Protein AF-A0A552EHX0-F1 (afdb_monomer)

Solvent-accessible surface area (backbone atoms only — not comparable to full-atom values): 11042 Å² total; per-residue (Å²): 135,64,78,52,51,47,91,63,66,65,42,55,52,53,52,54,53,51,46,47,53,50,16,45,53,51,30,52,54,52,43,52,54,41,60,76,66,62,76,58,59,72,71,56,49,55,48,44,57,72,48,35,29,58,54,43,27,53,50,54,50,52,44,38,33,71,49,56,42,71,55,79,42,74,90,38,76,65,40,49,65,54,41,64,63,79,86,74,55,45,42,28,42,42,35,36,31,46,82,94,48,74,39,72,34,39,39,39,35,48,63,42,71,66,44,48,39,40,40,35,29,44,89,82,72,43,76,39,30,46,28,60,42,43,37,51,46,59,94,41,94,54,41,35,40,37,42,32,52,29,40,49,52,81,79,88,67,85,91,72,99,72,76,100,63,85,48,52,27,49,33,47,33,35,36,35,65,83,79,40,29,43,37,31,47,36,34,47,79,82,79,52,60,32,40,38,48,24,38,55,60,82,132

Sequence (203 aa):
MIPYEARSSRPKLYVYFFIAAISIALSSVLANVFADYKVLPDYIEKWLSNSSPFLIYSLIFTLVDKFLWKIRLSNYPIGETLLGIPDISGEYRGYNEISALKKKARVKITQTWTHIGVIYYGKDDTPISKAKAVVLDSSNRDLIELDFLYQLFSERRDSEKKSQGMNHGVQLSRIDLRDKKLQGTWFNGKEEQGYLNLTKEGT

pLDDT: mean 73.24, std 15.61, range [29.42, 94.19]

Foldseek 3Di:
DDWADAVDPPLQVVVLVVLLVVLLVVLVVVLVVCVVVVVDDPVVSVVSSVCRSVVSSVVVVVCQFAPPLQPCPVVDPSNCRRSVDHDLFAKWWDWKFQPPDTATWIKGWDGTSIWIKIFIAHPVRHTFKIWTYWYWHPPDSQKIKIKTKMWGDDPPDDDDPDDPDRWIKIWIWMQGNVQQWIWTWIGGPVGGIIIDTIHGDDD

Radius of gyration: 22.51 Å; Cα contacts (8 Å, |Δi|>4): 360; chains: 1; bounding box: 52×37×67 Å

Structure (mmCIF, N/CA/C/O backbone):
data_AF-A0A552EHX0-F1
#
_entry.id   AF-A0A552EHX0-F1
#
loop_
_atom_site.group_PDB
_atom_site.id
_atom_site.type_symbol
_atom_site.label_atom_id
_atom_site.label_alt_id
_atom_site.label_comp_id
_atom_site.label_asym_id
_atom_site.label_entity_id
_atom_site.label_seq_id
_atom_site.pdbx_PDB_ins_code
_atom_site.Cartn_x
_atom_site.Cartn_y
_atom_site.Cartn_z
_atom_site.occupancy
_atom_site.B_iso_or_equiv
_atom_site.auth_seq_id
_atom_site.auth_comp_id
_atom_site.auth_asym_id
_atom_site.auth_atom_id
_atom_site.pdbx_PDB_model_num
ATOM 1 N N . MET A 1 1 ? 4.703 -15.309 1.124 1.00 30.45 1 MET A N 1
ATOM 2 C CA . MET A 1 1 ? 4.271 -13.917 0.871 1.00 30.45 1 MET A CA 1
ATOM 3 C C . MET A 1 1 ? 3.003 -14.034 0.049 1.00 30.45 1 MET A C 1
ATOM 5 O O . MET A 1 1 ? 3.098 -14.469 -1.085 1.00 30.45 1 MET A O 1
ATOM 9 N N . ILE A 1 2 ? 1.832 -13.856 0.666 1.00 29.42 2 ILE A N 1
ATOM 10 C CA . ILE A 1 2 ? 0.544 -14.049 -0.021 1.00 29.42 2 ILE A CA 1
ATOM 11 C C . ILE A 1 2 ? 0.202 -12.715 -0.700 1.00 29.42 2 ILE A C 1
ATOM 13 O O . ILE A 1 2 ? 0.202 -11.700 0.002 1.00 29.42 2 ILE A O 1
ATOM 17 N N . PRO A 1 3 ? 0.019 -12.681 -2.030 1.00 37.19 3 PRO A N 1
ATOM 18 C CA . PRO A 1 3 ? -0.188 -11.440 -2.760 1.00 37.19 3 PRO A CA 1
ATOM 19 C C . PRO A 1 3 ? -1.568 -10.832 -2.487 1.00 37.19 3 PRO A C 1
ATOM 21 O O . PRO A 1 3 ? -2.543 -11.519 -2.198 1.00 37.19 3 PRO A O 1
ATOM 24 N N . TYR A 1 4 ? -1.613 -9.510 -2.604 1.00 47.00 4 TYR A N 1
ATOM 25 C CA . TYR A 1 4 ? -2.809 -8.677 -2.601 1.00 47.00 4 TYR A CA 1
ATOM 26 C C . TYR A 1 4 ? -3.666 -8.953 -3.851 1.00 47.00 4 TYR A C 1
ATOM 28 O O . TYR A 1 4 ? -3.307 -8.558 -4.971 1.00 47.00 4 TYR A O 1
ATOM 36 N N . GLU A 1 5 ? -4.818 -9.597 -3.669 1.00 47.53 5 GLU A N 1
ATOM 37 C CA . GLU A 1 5 ? -5.819 -9.781 -4.720 1.00 47.53 5 GLU A CA 1
ATOM 38 C C . GLU A 1 5 ? -6.883 -8.684 -4.613 1.00 47.53 5 GLU A C 1
ATOM 40 O O . GLU A 1 5 ? -7.755 -8.703 -3.750 1.00 47.53 5 GLU A O 1
ATOM 45 N N . ALA A 1 6 ? -6.811 -7.703 -5.516 1.00 50.12 6 ALA A N 1
ATOM 46 C CA . ALA A 1 6 ? -8.011 -6.974 -5.903 1.00 50.12 6 ALA A CA 1
ATOM 47 C C . ALA A 1 6 ? -8.807 -7.929 -6.800 1.00 50.12 6 ALA A C 1
ATOM 49 O O . ALA A 1 6 ? -8.220 -8.553 -7.686 1.00 50.12 6 ALA A O 1
ATOM 50 N N . ARG A 1 7 ? -10.120 -8.049 -6.592 1.00 45.56 7 ARG A N 1
ATOM 51 C CA . ARG A 1 7 ? -10.996 -9.049 -7.238 1.00 45.56 7 ARG A CA 1
ATOM 52 C C . ARG A 1 7 ? -10.978 -9.044 -8.782 1.00 45.56 7 ARG A C 1
ATOM 54 O O . ARG A 1 7 ? -11.512 -9.956 -9.406 1.00 45.56 7 ARG 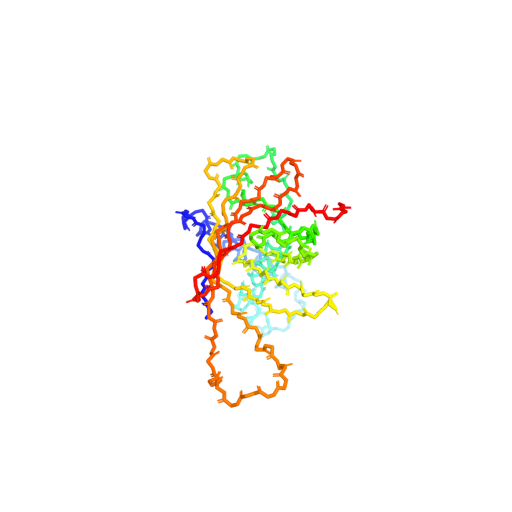A O 1
ATOM 61 N N . SER A 1 8 ? -10.323 -8.069 -9.419 1.00 51.12 8 SER A N 1
ATOM 62 C CA . SER A 1 8 ? -9.936 -8.131 -10.830 1.00 51.12 8 SER A CA 1
ATOM 63 C C . SER A 1 8 ? -8.406 -8.206 -10.985 1.00 51.12 8 SER A C 1
ATOM 65 O O . SER A 1 8 ? -7.675 -7.231 -10.835 1.00 51.12 8 SER A O 1
ATOM 67 N N . SER A 1 9 ? -7.892 -9.390 -11.318 1.00 57.50 9 SER A N 1
ATOM 68 C CA . SER A 1 9 ? -6.468 -9.620 -11.620 1.00 57.50 9 SER A CA 1
ATOM 69 C C . SER A 1 9 ? -6.049 -9.086 -13.000 1.00 57.50 9 SER A C 1
ATOM 71 O O . SER A 1 9 ? -4.873 -8.813 -13.243 1.00 57.50 9 SER A O 1
ATOM 73 N N . ARG A 1 10 ? -7.015 -8.897 -13.910 1.00 63.16 10 ARG A N 1
ATOM 74 C CA . ARG A 1 10 ? -6.786 -8.512 -15.314 1.00 63.16 10 ARG A CA 1
ATOM 75 C C . ARG A 1 10 ? -6.200 -7.098 -15.503 1.00 63.16 10 ARG A C 1
ATOM 77 O O . ARG A 1 10 ? -5.268 -6.979 -16.292 1.00 63.16 10 ARG A O 1
ATOM 84 N N . PRO A 1 11 ? -6.647 -6.041 -14.794 1.00 69.75 11 PRO A N 1
ATOM 85 C CA . PRO A 1 11 ? -6.089 -4.691 -14.947 1.00 69.75 11 PRO A CA 1
ATOM 86 C C . PRO A 1 11 ? -4.604 -4.600 -14.582 1.00 69.75 11 PRO A C 1
ATOM 88 O O . PRO A 1 11 ? -3.827 -3.979 -15.302 1.00 69.75 11 PRO A O 1
ATOM 91 N N . LYS A 1 12 ? -4.178 -5.288 -13.513 1.00 73.94 12 LYS A N 1
ATOM 92 C CA . LYS A 1 12 ? -2.767 -5.303 -13.091 1.00 73.94 12 LYS A CA 1
ATOM 93 C C . LYS A 1 12 ? -1.856 -5.930 -14.145 1.00 73.94 12 LYS A C 1
ATOM 95 O O . LYS A 1 12 ? -0.742 -5.458 -14.350 1.00 73.94 12 LYS A O 1
ATOM 100 N N . LEU A 1 13 ? -2.347 -6.954 -14.843 1.00 79.88 13 LEU A N 1
ATOM 101 C CA . LEU A 1 13 ? -1.605 -7.617 -15.911 1.00 79.88 13 LEU A CA 1
ATOM 102 C C . LEU A 1 13 ? -1.273 -6.653 -17.061 1.00 79.88 13 LEU A C 1
ATOM 104 O O . LEU A 1 13 ? -0.139 -6.636 -17.535 1.00 79.88 13 LEU A O 1
ATOM 108 N N . TYR A 1 14 ? -2.223 -5.804 -17.460 1.00 82.62 14 TYR A N 1
ATOM 109 C CA . TYR A 1 14 ? -1.984 -4.787 -18.486 1.00 82.62 14 TYR A CA 1
ATOM 110 C C . TYR A 1 14 ? -0.929 -3.765 -18.063 1.00 82.62 14 TYR A C 1
ATOM 112 O O . TYR A 1 14 ? -0.098 -3.389 -18.884 1.00 82.62 14 TYR A O 1
ATOM 120 N N . VAL A 1 15 ? -0.914 -3.352 -16.791 1.00 82.44 15 VAL A N 1
ATOM 121 C CA . VAL A 1 15 ? 0.123 -2.448 -16.269 1.00 82.44 15 VAL A CA 1
ATOM 122 C C . VAL A 1 15 ? 1.506 -3.097 -16.363 1.00 82.44 15 VAL A C 1
ATOM 124 O O . VAL A 1 15 ? 2.437 -2.454 -16.841 1.00 82.44 15 VAL A O 1
ATOM 127 N N . TYR A 1 16 ? 1.649 -4.374 -15.987 1.00 87.81 16 TYR A N 1
ATOM 128 C CA . TYR A 1 16 ? 2.928 -5.085 -16.121 1.00 87.81 16 TYR A CA 1
ATOM 129 C C . TYR A 1 16 ? 3.408 -5.137 -17.575 1.00 87.81 16 TYR A C 1
ATOM 131 O O . TYR A 1 16 ? 4.562 -4.807 -17.854 1.00 87.81 16 TYR A O 1
ATOM 139 N N . PHE A 1 17 ? 2.522 -5.486 -18.513 1.00 89.69 17 PHE A N 1
ATOM 140 C CA . PHE A 1 17 ? 2.863 -5.513 -19.937 1.00 89.69 17 PHE A CA 1
ATOM 141 C C . PHE A 1 17 ? 3.201 -4.128 -20.490 1.00 89.69 17 PHE A C 1
ATOM 143 O O . PHE A 1 17 ? 4.140 -3.992 -21.270 1.00 89.69 17 PHE A O 1
ATOM 150 N N . PHE A 1 18 ? 2.479 -3.095 -20.062 1.00 88.62 18 PHE A N 1
ATOM 151 C CA . PHE A 1 18 ? 2.742 -1.722 -20.473 1.00 88.62 18 PHE A CA 1
ATOM 152 C C . PHE A 1 18 ? 4.120 -1.241 -20.000 1.00 88.62 18 PHE A C 1
ATOM 154 O O . PHE A 1 18 ? 4.891 -0.704 -20.795 1.00 88.62 18 PHE A O 1
ATOM 161 N N . ILE A 1 19 ? 4.474 -1.501 -18.735 1.00 90.62 19 ILE A N 1
ATOM 162 C CA . ILE A 1 19 ? 5.806 -1.183 -18.202 1.00 90.62 19 ILE A CA 1
ATOM 163 C C . ILE A 1 19 ? 6.883 -1.956 -18.974 1.00 90.62 19 ILE A C 1
ATOM 165 O O . ILE A 1 19 ? 7.903 -1.372 -19.338 1.00 90.62 19 ILE A O 1
ATOM 169 N N . ALA A 1 20 ? 6.664 -3.241 -19.271 1.00 92.62 20 ALA A N 1
ATOM 170 C CA . ALA A 1 20 ? 7.599 -4.046 -20.058 1.00 92.62 20 ALA A CA 1
ATOM 171 C C . ALA A 1 20 ? 7.826 -3.467 -21.462 1.00 92.62 20 ALA A C 1
ATOM 173 O O . ALA A 1 20 ? 8.975 -3.285 -21.864 1.00 92.62 20 ALA A O 1
ATOM 174 N N . ALA A 1 21 ? 6.754 -3.102 -22.169 1.00 92.94 21 ALA A N 1
ATOM 175 C CA . ALA A 1 21 ? 6.844 -2.506 -23.499 1.00 92.94 21 ALA A CA 1
ATOM 176 C C . ALA A 1 21 ? 7.627 -1.182 -23.484 1.00 92.94 21 ALA A C 1
ATOM 178 O O . ALA A 1 21 ? 8.540 -1.000 -24.290 1.00 92.94 21 ALA A O 1
ATOM 179 N N . ILE A 1 22 ? 7.332 -0.290 -22.529 1.00 92.50 22 ILE A N 1
ATOM 180 C CA . ILE A 1 22 ? 8.070 0.974 -22.368 1.00 92.50 22 ILE A CA 1
ATOM 181 C C . ILE A 1 22 ? 9.543 0.716 -22.059 1.00 92.50 22 ILE A C 1
ATOM 183 O O . ILE A 1 22 ? 10.409 1.403 -22.591 1.00 92.50 22 ILE A O 1
ATOM 187 N N . SER A 1 23 ? 9.837 -0.271 -21.215 1.00 93.62 23 SER A N 1
ATOM 188 C CA . SER A 1 23 ? 11.209 -0.568 -20.796 1.00 93.62 23 SER A CA 1
ATOM 189 C C . SER A 1 23 ? 12.070 -1.050 -21.957 1.00 93.62 23 SER A C 1
ATOM 191 O O . SER A 1 23 ? 13.213 -0.620 -22.089 1.00 93.62 23 SER A O 1
ATOM 193 N N . ILE A 1 24 ? 11.506 -1.895 -22.824 1.00 91.75 24 ILE A N 1
ATOM 194 C CA . ILE A 1 24 ? 12.163 -2.352 -24.054 1.00 91.75 24 ILE A CA 1
ATOM 195 C C . ILE A 1 24 ? 12.380 -1.171 -25.004 1.00 91.75 24 ILE A C 1
ATOM 197 O O . ILE A 1 24 ? 13.500 -0.959 -25.459 1.00 91.75 24 ILE A O 1
ATOM 201 N N . ALA A 1 25 ? 11.346 -0.363 -25.256 1.00 91.94 25 ALA A N 1
ATOM 202 C CA . ALA A 1 25 ? 11.458 0.788 -26.150 1.00 91.94 25 ALA A CA 1
ATOM 203 C C . ALA A 1 25 ? 12.512 1.797 -25.662 1.00 91.94 25 ALA A C 1
ATOM 205 O O . ALA A 1 25 ? 13.364 2.232 -26.437 1.00 91.94 25 ALA A O 1
ATOM 206 N N . LEU A 1 26 ? 12.500 2.132 -24.369 1.00 91.38 26 LEU A N 1
ATOM 207 C CA . LEU A 1 26 ? 13.450 3.071 -23.778 1.00 91.38 26 LEU A CA 1
ATOM 208 C C . LEU A 1 26 ? 14.877 2.511 -23.787 1.00 91.38 26 LEU A C 1
ATOM 210 O O . LEU A 1 26 ? 15.815 3.247 -24.083 1.00 91.38 26 LEU A O 1
ATOM 214 N N . SER A 1 27 ? 15.035 1.210 -23.525 1.00 90.19 27 SER A N 1
ATOM 215 C CA . SER A 1 27 ? 16.315 0.510 -23.656 1.00 90.19 27 SER A CA 1
ATOM 216 C C . SER A 1 27 ? 16.873 0.615 -25.073 1.00 90.19 27 SER A C 1
ATOM 218 O O . SER A 1 27 ? 18.051 0.914 -25.239 1.00 90.19 27 SER A O 1
ATOM 220 N N . SER A 1 28 ? 16.047 0.380 -26.097 1.00 87.00 28 SER A N 1
ATOM 221 C CA . SER A 1 28 ? 16.480 0.477 -27.494 1.00 87.00 28 SER A CA 1
ATOM 222 C C . SER A 1 28 ? 16.905 1.898 -27.862 1.00 87.00 28 SER A C 1
ATOM 224 O O . SER A 1 28 ? 17.935 2.079 -28.503 1.00 87.00 28 SER A O 1
ATOM 226 N N . VAL A 1 29 ? 16.157 2.913 -27.416 1.00 89.00 29 VAL A N 1
ATOM 227 C CA . VAL A 1 29 ? 16.520 4.323 -27.636 1.00 89.00 29 VAL A CA 1
ATOM 228 C C . VAL A 1 29 ? 17.848 4.660 -26.957 1.00 89.00 29 VAL A C 1
ATOM 230 O O . VAL A 1 29 ? 18.722 5.240 -27.593 1.00 89.00 29 VAL A O 1
ATOM 233 N N . LEU A 1 30 ? 18.028 4.267 -25.693 1.00 86.50 30 LEU A N 1
ATOM 234 C CA . LEU A 1 30 ? 19.273 4.490 -24.954 1.00 86.50 30 LEU A CA 1
ATOM 235 C C . LEU A 1 30 ? 20.465 3.798 -25.622 1.00 86.50 30 LEU A C 1
ATOM 237 O O . LEU A 1 30 ? 21.515 4.416 -25.764 1.00 86.50 30 LEU A O 1
ATOM 241 N N . ALA A 1 31 ? 20.300 2.546 -26.059 1.00 84.38 31 ALA A N 1
ATOM 242 C CA . ALA A 1 31 ? 21.348 1.803 -26.752 1.00 84.38 31 ALA A CA 1
ATOM 243 C C . ALA A 1 31 ? 21.791 2.516 -28.038 1.00 84.38 31 ALA A C 1
ATOM 245 O O . ALA A 1 31 ? 22.987 2.718 -28.230 1.00 84.38 31 ALA A O 1
ATOM 246 N N . ASN A 1 32 ? 20.840 2.976 -28.858 1.00 84.12 32 ASN A N 1
ATOM 247 C CA . ASN A 1 32 ? 21.143 3.715 -30.087 1.00 84.12 32 ASN A CA 1
ATOM 248 C C . ASN A 1 32 ? 21.891 5.024 -29.799 1.00 84.12 32 ASN A C 1
ATOM 250 O O . ASN A 1 32 ? 22.899 5.309 -30.434 1.00 84.12 32 ASN A O 1
ATOM 254 N N . VAL A 1 33 ? 21.452 5.788 -28.792 1.00 85.31 33 VAL A N 1
ATOM 255 C CA . VAL A 1 33 ? 22.131 7.030 -28.393 1.00 85.31 33 VAL A CA 1
ATOM 256 C C . VAL A 1 33 ? 23.573 6.750 -27.955 1.00 85.31 33 VAL A C 1
ATOM 258 O O . VAL A 1 33 ? 24.492 7.444 -28.381 1.00 85.31 33 VAL A O 1
ATOM 261 N N . PHE A 1 34 ? 23.815 5.729 -27.131 1.00 84.19 34 PHE A N 1
ATOM 262 C CA . PHE A 1 34 ? 25.181 5.414 -26.697 1.00 84.19 34 PHE A CA 1
ATOM 263 C C . PHE A 1 34 ? 26.087 4.955 -27.846 1.00 84.19 34 PHE A C 1
ATOM 265 O O . PHE A 1 34 ? 27.264 5.335 -27.853 1.00 84.19 34 PHE A O 1
ATOM 272 N N . ALA A 1 35 ? 25.537 4.206 -28.806 1.00 80.69 35 ALA A N 1
ATOM 273 C CA . ALA A 1 35 ? 26.238 3.769 -30.010 1.00 80.69 35 ALA A CA 1
ATOM 274 C C . ALA A 1 35 ? 26.641 4.961 -30.897 1.00 80.69 35 ALA A C 1
ATOM 276 O O . ALA A 1 35 ? 27.804 5.086 -31.287 1.00 80.69 35 ALA A O 1
ATOM 277 N N . ASP A 1 36 ? 25.706 5.884 -31.152 1.00 83.25 36 ASP A N 1
ATOM 278 C CA . ASP A 1 36 ? 25.917 7.049 -32.021 1.00 83.25 36 ASP A CA 1
ATOM 279 C C . ASP A 1 36 ? 27.017 7.981 -31.490 1.00 83.25 36 ASP A C 1
ATOM 281 O O . ASP A 1 36 ? 27.834 8.505 -32.251 1.00 83.25 36 ASP A O 1
ATOM 285 N N . TYR A 1 37 ? 27.080 8.160 -30.169 1.00 83.12 37 TYR A N 1
ATOM 286 C CA . TYR A 1 37 ? 28.053 9.044 -29.525 1.00 83.12 37 TYR A CA 1
ATOM 287 C C . TYR A 1 37 ? 29.355 8.338 -29.099 1.00 83.12 37 TYR A C 1
ATOM 289 O O . TYR A 1 37 ? 30.218 8.991 -28.509 1.00 83.12 37 TYR A O 1
ATOM 297 N N . LYS A 1 38 ? 29.521 7.032 -29.382 1.00 78.75 38 LYS A N 1
ATOM 298 C CA . LYS A 1 38 ? 30.684 6.205 -28.979 1.00 78.75 38 LYS A CA 1
ATOM 299 C C . LYS A 1 38 ? 31.108 6.429 -27.522 1.00 78.75 38 LYS A C 1
ATOM 301 O O . LYS A 1 38 ? 32.293 6.516 -27.198 1.00 78.75 38 LYS A O 1
ATOM 306 N N . VAL A 1 39 ? 30.123 6.577 -26.640 1.00 76.56 39 VAL A N 1
ATOM 307 C CA . VAL A 1 39 ? 30.351 6.984 -25.242 1.00 76.56 39 VAL A CA 1
ATOM 308 C C . VAL A 1 39 ? 30.957 5.843 -24.429 1.00 76.56 39 VAL A C 1
ATOM 310 O O . VAL A 1 39 ? 31.620 6.076 -23.419 1.00 76.56 39 VAL A O 1
ATOM 313 N N . LEU A 1 40 ? 30.715 4.602 -24.854 1.00 80.69 40 LEU A N 1
ATOM 314 C CA . LEU A 1 40 ? 31.053 3.400 -24.110 1.00 80.69 40 LEU A CA 1
ATOM 315 C C . LEU A 1 40 ? 31.835 2.409 -24.984 1.00 80.69 40 LEU A C 1
ATOM 317 O O . LEU A 1 40 ? 31.638 2.370 -26.194 1.00 80.69 40 LEU A O 1
ATOM 321 N N . PRO A 1 41 ? 32.697 1.575 -24.380 1.00 82.00 41 PRO A N 1
ATOM 322 C CA . PRO A 1 41 ? 33.289 0.426 -25.057 1.00 82.00 41 PRO A CA 1
ATOM 323 C C . PRO A 1 41 ? 32.230 -0.598 -25.506 1.00 82.00 41 PRO A C 1
ATOM 325 O O . PRO A 1 41 ? 31.293 -0.884 -24.755 1.00 82.00 41 PRO A O 1
ATOM 328 N N . ASP A 1 42 ? 32.451 -1.251 -26.650 1.00 80.69 42 ASP A N 1
ATOM 329 C CA . ASP A 1 42 ? 31.525 -2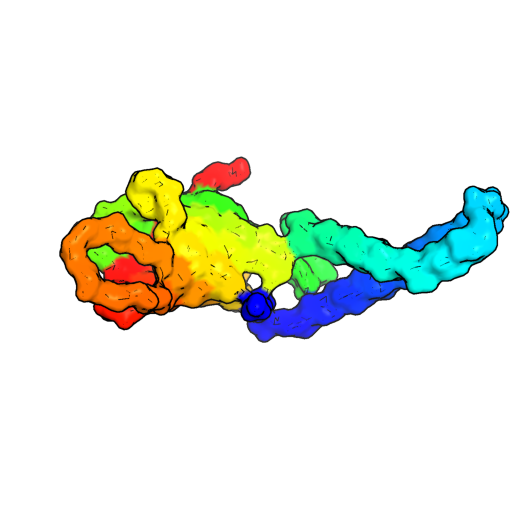.208 -27.289 1.00 80.69 42 ASP A CA 1
ATOM 330 C C . ASP A 1 42 ? 30.998 -3.319 -26.360 1.00 80.69 42 ASP A C 1
ATOM 332 O O . ASP A 1 42 ? 29.872 -3.802 -26.505 1.00 80.69 42 ASP A O 1
ATOM 336 N N . TYR A 1 43 ? 31.811 -3.766 -25.396 1.00 80.56 43 TYR A N 1
ATOM 337 C CA . TYR A 1 43 ? 31.403 -4.806 -24.447 1.00 80.56 43 TYR A CA 1
ATOM 338 C C . TYR A 1 43 ? 30.374 -4.292 -23.430 1.00 80.56 43 TYR A C 1
ATOM 340 O O . TYR A 1 43 ? 29.459 -5.032 -23.062 1.00 80.56 43 TYR A O 1
ATOM 348 N N . ILE A 1 44 ? 30.492 -3.029 -23.003 1.00 80.12 44 ILE A N 1
ATOM 349 C CA . ILE A 1 44 ? 29.519 -2.382 -22.116 1.00 80.12 44 ILE A CA 1
ATOM 350 C C . ILE A 1 44 ? 28.243 -2.099 -22.899 1.00 80.12 44 ILE A C 1
ATOM 352 O O . ILE A 1 44 ? 27.162 -2.351 -22.381 1.00 80.12 44 ILE A O 1
ATOM 356 N N . GLU A 1 45 ? 28.354 -1.653 -24.149 1.00 77.69 45 GLU A N 1
ATOM 357 C CA . GLU A 1 45 ? 27.205 -1.376 -25.015 1.00 77.69 45 GLU A CA 1
ATOM 358 C C . GLU A 1 45 ? 26.342 -2.628 -25.244 1.00 77.69 45 GLU A C 1
ATOM 360 O O . GLU A 1 45 ? 25.127 -2.605 -25.031 1.00 77.69 45 GLU A O 1
ATOM 365 N N . LYS A 1 46 ? 26.971 -3.770 -25.560 1.00 78.62 46 LYS A N 1
ATOM 366 C CA . LYS A 1 46 ? 26.271 -5.061 -25.684 1.00 78.62 46 LYS A CA 1
ATOM 367 C C . LYS A 1 46 ? 25.643 -5.518 -24.369 1.00 78.62 46 LYS A C 1
ATOM 369 O O . LYS A 1 46 ? 24.546 -6.077 -24.375 1.00 78.62 46 LYS A O 1
ATOM 374 N N . TRP A 1 47 ? 26.317 -5.302 -23.240 1.00 81.69 47 TRP A N 1
ATOM 375 C CA . TRP A 1 47 ? 25.755 -5.636 -21.931 1.00 81.69 47 TRP A CA 1
ATOM 376 C C . TRP A 1 47 ? 24.547 -4.754 -21.589 1.00 81.69 47 TRP A C 1
ATOM 378 O O . TRP A 1 47 ? 23.524 -5.273 -21.132 1.00 81.69 47 TRP A O 1
ATOM 388 N N . LEU A 1 48 ? 24.636 -3.449 -21.873 1.00 78.06 48 LEU A N 1
ATOM 389 C CA . LEU A 1 48 ? 23.554 -2.487 -21.684 1.00 78.06 48 LEU A 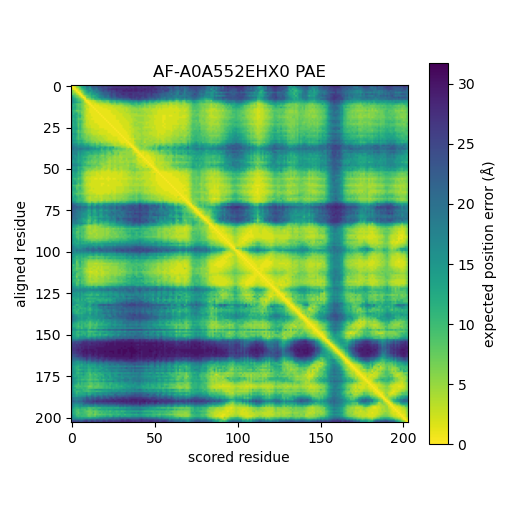CA 1
ATOM 390 C C . LEU A 1 48 ? 22.347 -2.866 -22.544 1.00 78.06 48 LEU A C 1
ATOM 392 O O . LEU A 1 48 ? 21.244 -2.953 -22.022 1.00 78.06 48 LEU A O 1
ATOM 396 N N . SER A 1 49 ? 22.546 -3.162 -23.828 1.00 77.12 49 SER A N 1
ATOM 397 C CA . SER A 1 49 ? 21.460 -3.528 -24.747 1.00 77.12 49 SER A CA 1
ATOM 398 C C . SER A 1 49 ? 20.665 -4.752 -24.262 1.00 77.12 49 SER A C 1
ATOM 400 O O . SER A 1 49 ? 19.436 -4.755 -24.292 1.00 77.12 49 SER A O 1
ATOM 402 N N . ASN A 1 50 ? 21.352 -5.756 -23.709 1.00 82.69 50 ASN A N 1
ATOM 403 C CA . ASN A 1 50 ? 20.709 -6.985 -23.239 1.00 82.69 50 ASN A CA 1
ATOM 404 C C . ASN A 1 50 ? 20.098 -6.869 -21.829 1.00 82.69 50 ASN A C 1
ATOM 406 O O . ASN A 1 50 ? 19.065 -7.477 -21.552 1.00 82.69 50 ASN A O 1
ATOM 410 N N . SER A 1 51 ? 20.733 -6.119 -20.922 1.00 86.62 51 SER A N 1
ATOM 411 C CA . SER A 1 51 ? 20.370 -6.111 -19.492 1.00 86.62 51 SER A CA 1
ATOM 412 C C . SER A 1 51 ? 19.590 -4.868 -19.060 1.00 86.62 51 SER A C 1
ATOM 414 O O . SER A 1 51 ? 18.845 -4.913 -18.077 1.00 86.62 51 SER A O 1
ATOM 416 N N . SER A 1 52 ? 19.726 -3.751 -19.779 1.00 86.38 52 SER A N 1
ATOM 417 C CA . SER A 1 52 ? 19.059 -2.498 -19.419 1.00 86.38 52 SER A CA 1
ATOM 418 C C . SER A 1 52 ? 17.529 -2.537 -19.481 1.00 86.38 52 SER A C 1
ATOM 420 O O . SER A 1 52 ? 16.944 -1.874 -18.621 1.00 86.38 52 SER A O 1
ATOM 422 N N . PRO A 1 53 ? 16.841 -3.348 -20.322 1.00 91.25 53 PRO A N 1
ATOM 423 C CA . PRO A 1 53 ? 15.386 -3.463 -20.233 1.00 91.25 53 PRO A CA 1
ATOM 424 C C . PRO A 1 53 ? 14.921 -3.904 -18.841 1.00 91.25 53 PRO A C 1
ATOM 426 O O . PRO A 1 53 ? 13.936 -3.376 -18.333 1.00 91.25 53 PRO A O 1
ATOM 429 N N . PHE A 1 54 ? 15.645 -4.818 -18.182 1.00 92.00 54 PHE A N 1
ATOM 430 C CA . PHE A 1 54 ? 15.301 -5.291 -16.836 1.00 92.00 54 PHE A CA 1
ATOM 431 C C . PHE A 1 54 ? 15.524 -4.219 -15.768 1.00 92.00 54 PHE A C 1
ATOM 433 O O . PHE A 1 54 ? 14.707 -4.071 -14.858 1.00 92.00 54 PHE A O 1
ATOM 440 N N . LEU A 1 55 ? 16.611 -3.452 -15.883 1.00 91.44 55 LEU A N 1
ATOM 441 C CA . LEU A 1 55 ? 16.900 -2.349 -14.964 1.00 91.44 55 LEU A CA 1
ATOM 442 C C . LEU A 1 55 ? 15.868 -1.229 -15.103 1.00 91.44 55 LEU A C 1
ATOM 444 O O . LEU A 1 55 ? 15.321 -0.766 -14.102 1.00 91.44 55 LEU A O 1
ATOM 448 N N . ILE A 1 56 ? 15.561 -0.838 -16.341 1.00 92.94 56 ILE A N 1
ATOM 449 C CA . ILE A 1 56 ? 14.542 0.166 -16.650 1.00 92.94 56 ILE A CA 1
ATOM 450 C C . ILE A 1 56 ? 13.175 -0.317 -16.165 1.00 92.94 56 ILE A C 1
ATOM 452 O O . ILE A 1 56 ? 12.475 0.433 -15.485 1.00 92.94 56 ILE A O 1
ATOM 456 N N . TYR A 1 57 ? 12.832 -1.583 -16.414 1.00 94.19 57 TYR A N 1
ATOM 457 C CA . TYR A 1 57 ? 11.602 -2.189 -15.910 1.00 94.19 57 TYR A CA 1
ATOM 458 C C . TYR A 1 57 ? 11.518 -2.100 -14.395 1.00 94.19 57 TYR A C 1
ATOM 460 O O . TYR A 1 57 ? 10.526 -1.607 -13.868 1.00 94.19 57 TYR A O 1
ATOM 468 N N . SER A 1 58 ? 12.565 -2.520 -13.683 1.00 92.88 58 SER A N 1
ATOM 469 C CA . SER A 1 58 ? 12.589 -2.474 -12.222 1.00 92.88 58 SER A CA 1
ATOM 470 C C . SER A 1 58 ? 12.439 -1.046 -11.695 1.00 92.88 58 SER A C 1
ATOM 472 O O . SER A 1 58 ? 11.749 -0.827 -10.696 1.00 92.88 58 SER A O 1
ATOM 474 N N . LEU A 1 59 ? 13.057 -0.066 -12.359 1.00 93.69 59 LEU A N 1
ATOM 475 C CA . LEU A 1 59 ? 12.966 1.342 -11.983 1.00 93.69 59 LEU A CA 1
ATOM 476 C C . LEU A 1 59 ? 11.546 1.881 -12.184 1.00 93.69 59 LEU A C 1
ATOM 478 O O . LEU A 1 59 ? 10.953 2.402 -11.239 1.00 93.69 59 LEU A O 1
ATOM 482 N N . ILE A 1 60 ? 10.979 1.713 -13.383 1.00 91.31 60 ILE A N 1
ATOM 483 C CA . ILE A 1 60 ? 9.621 2.172 -13.703 1.00 91.31 60 ILE A CA 1
ATOM 484 C C . ILE A 1 60 ? 8.609 1.462 -12.808 1.00 91.31 60 ILE A C 1
ATOM 486 O O . ILE A 1 60 ? 7.745 2.111 -12.225 1.00 91.31 60 ILE A O 1
ATOM 490 N N . PHE A 1 61 ? 8.742 0.148 -12.633 1.00 90.75 61 PHE A N 1
ATOM 491 C CA . PHE A 1 61 ? 7.883 -0.626 -11.748 1.00 90.75 61 PHE A CA 1
ATOM 492 C C . PHE A 1 61 ? 7.943 -0.115 -10.305 1.00 90.75 61 PHE A C 1
ATOM 494 O O . PHE A 1 61 ? 6.901 0.072 -9.686 1.00 90.75 61 PHE A O 1
ATOM 501 N N . THR A 1 62 ? 9.132 0.195 -9.781 1.00 90.19 62 THR A N 1
ATOM 502 C CA . THR A 1 62 ? 9.280 0.764 -8.431 1.00 90.19 62 THR A CA 1
ATOM 503 C C . THR A 1 62 ? 8.613 2.136 -8.315 1.00 90.19 62 THR A C 1
ATOM 505 O O . THR A 1 62 ? 7.989 2.436 -7.294 1.00 90.19 62 THR A O 1
ATOM 508 N N . LEU A 1 63 ? 8.721 2.975 -9.350 1.00 89.00 63 LEU A N 1
ATOM 509 C CA . LEU A 1 63 ? 8.048 4.274 -9.394 1.00 89.00 63 LEU A CA 1
ATOM 510 C C . LEU A 1 63 ? 6.528 4.115 -9.428 1.00 89.00 63 LEU A C 1
ATOM 512 O O . LEU A 1 63 ? 5.823 4.811 -8.693 1.00 89.00 63 LEU A O 1
ATOM 516 N N . VAL A 1 64 ? 6.027 3.176 -10.234 1.00 86.31 64 VAL A N 1
ATOM 517 C CA . VAL A 1 64 ? 4.603 2.841 -10.289 1.00 86.31 64 VAL A CA 1
ATOM 518 C C . VAL A 1 64 ? 4.118 2.316 -8.952 1.00 86.31 64 VAL A C 1
ATOM 520 O O . VAL A 1 64 ? 3.102 2.804 -8.480 1.00 86.31 64 VAL A O 1
ATOM 523 N N . ASP A 1 65 ? 4.847 1.396 -8.320 1.00 86.31 65 ASP A N 1
ATOM 524 C CA . ASP A 1 65 ? 4.440 0.759 -7.069 1.00 86.31 65 ASP A CA 1
ATOM 525 C C . ASP A 1 65 ? 4.420 1.728 -5.883 1.00 86.31 65 ASP A C 1
ATOM 527 O O . ASP A 1 65 ? 3.528 1.654 -5.038 1.00 86.31 65 ASP A O 1
ATOM 531 N N . LYS A 1 66 ? 5.365 2.670 -5.815 1.00 86.06 66 LYS A N 1
ATOM 532 C CA . LYS A 1 66 ? 5.475 3.595 -4.677 1.00 86.06 66 LYS A CA 1
ATOM 533 C C . LYS A 1 66 ? 4.719 4.906 -4.866 1.00 86.06 66 LYS A C 1
ATOM 535 O O . LYS A 1 66 ? 4.178 5.421 -3.887 1.00 86.06 66 LYS A O 1
ATOM 540 N N . PHE A 1 67 ? 4.694 5.447 -6.085 1.00 83.25 67 PHE A N 1
ATOM 541 C CA . PHE A 1 67 ? 4.313 6.844 -6.314 1.00 83.25 67 PHE A CA 1
ATOM 542 C C . PHE A 1 67 ? 3.213 7.017 -7.360 1.00 83.25 67 PHE A C 1
ATOM 544 O O . PHE A 1 67 ? 2.197 7.637 -7.055 1.00 83.25 67 PHE A O 1
ATOM 551 N N . LEU A 1 68 ? 3.387 6.492 -8.579 1.00 81.81 68 LEU A N 1
ATOM 552 C CA . LEU A 1 68 ? 2.521 6.881 -9.705 1.00 81.81 68 LEU A CA 1
ATOM 553 C C . LEU A 1 68 ? 1.075 6.404 -9.541 1.00 81.81 68 LEU A C 1
ATOM 555 O O . LEU A 1 68 ? 0.168 7.083 -10.005 1.00 81.81 68 LEU A O 1
ATOM 559 N N . TRP A 1 69 ? 0.843 5.300 -8.825 1.00 79.06 69 TRP A N 1
ATOM 560 C CA . TRP A 1 69 ? -0.511 4.826 -8.521 1.00 79.06 69 TRP A CA 1
ATOM 561 C C . TRP A 1 69 ? -1.322 5.792 -7.642 1.00 79.06 69 TRP A C 1
ATOM 563 O O . TRP A 1 69 ? -2.547 5.790 -7.703 1.00 79.06 69 TRP A O 1
ATOM 573 N N . LYS A 1 70 ? -0.654 6.633 -6.837 1.00 76.69 70 LYS A N 1
ATOM 574 C CA . LYS A 1 70 ? -1.312 7.626 -5.970 1.00 76.69 70 LYS A CA 1
ATOM 575 C C . LYS A 1 70 ? -1.758 8.862 -6.732 1.00 76.69 70 LYS A C 1
ATOM 577 O O . LYS A 1 70 ? -2.624 9.603 -6.263 1.00 76.69 70 LYS A O 1
ATOM 582 N N . ILE A 1 71 ? -1.138 9.120 -7.882 1.00 75.06 71 ILE A N 1
ATOM 583 C CA . ILE A 1 71 ? -1.494 10.252 -8.722 1.00 75.06 71 ILE A CA 1
ATOM 584 C C . ILE A 1 71 ? -2.867 9.934 -9.293 1.00 75.06 71 ILE A C 1
ATOM 586 O O . ILE A 1 71 ? -3.017 9.047 -10.132 1.00 75.06 71 ILE A O 1
ATOM 590 N N . ARG A 1 72 ? -3.882 10.668 -8.827 1.00 61.25 72 ARG A N 1
ATOM 591 C CA . ARG A 1 72 ? -5.218 10.627 -9.415 1.00 61.25 72 ARG A CA 1
ATOM 592 C C . ARG A 1 72 ? -5.123 11.185 -10.830 1.00 61.25 72 ARG A C 1
ATOM 594 O O . ARG A 1 72 ? -5.381 12.357 -11.072 1.00 61.25 72 ARG A O 1
ATOM 601 N N . LEU A 1 73 ? -4.795 10.320 -11.784 1.00 55.31 73 LEU A N 1
ATOM 602 C CA . LEU A 1 73 ? -4.991 10.540 -13.215 1.00 55.31 73 LEU A CA 1
ATOM 603 C C . LEU A 1 73 ? -6.496 10.470 -13.542 1.00 55.31 73 LEU A C 1
ATOM 605 O O . LEU A 1 73 ? -6.887 9.909 -14.560 1.00 55.31 73 LEU A O 1
ATOM 609 N N . SER A 1 74 ? -7.344 11.027 -12.666 1.00 45.28 74 SER A N 1
ATOM 610 C CA . SER A 1 74 ? -8.811 10.970 -12.702 1.00 45.28 74 SER A CA 1
ATOM 611 C C . SER A 1 74 ? -9.400 11.577 -13.970 1.00 45.28 74 SER A C 1
ATOM 613 O O . SER A 1 74 ? -10.558 11.338 -14.280 1.00 45.28 74 SER A O 1
ATOM 615 N N . ASN A 1 75 ? -8.602 12.348 -14.710 1.00 44.72 75 ASN A N 1
ATOM 616 C CA . ASN A 1 75 ? -9.013 12.973 -15.960 1.00 44.72 75 ASN A CA 1
ATOM 617 C C . ASN A 1 75 ? -8.738 12.092 -17.191 1.00 44.72 75 ASN A C 1
ATOM 619 O O . ASN A 1 75 ? -9.131 12.468 -18.291 1.00 44.72 75 ASN A O 1
ATOM 623 N N . TYR A 1 76 ? -8.080 10.936 -17.032 1.00 53.69 76 TYR A N 1
ATOM 624 C CA . TYR A 1 76 ? -7.812 10.008 -18.128 1.00 53.69 76 TYR A CA 1
ATOM 625 C C . TYR A 1 76 ? -8.509 8.660 -17.887 1.00 53.69 76 TYR A C 1
ATOM 627 O O . TYR A 1 76 ? -8.256 8.019 -16.863 1.00 53.69 76 TYR A O 1
ATOM 635 N N . PRO A 1 77 ? -9.305 8.153 -18.848 1.00 49.88 77 PRO A N 1
ATOM 636 C CA . PRO A 1 77 ? -10.017 6.875 -18.713 1.00 49.88 77 PRO A CA 1
ATOM 637 C C . PRO A 1 77 ? -9.070 5.679 -18.502 1.00 49.88 77 PRO A C 1
ATOM 639 O O . PRO A 1 77 ? -9.433 4.676 -17.888 1.00 49.88 77 PRO A O 1
ATOM 642 N N . ILE A 1 78 ? -7.819 5.809 -18.951 1.00 49.53 78 ILE A N 1
ATOM 643 C CA . ILE A 1 78 ? -6.740 4.833 -18.750 1.00 49.53 78 ILE A CA 1
ATOM 644 C C . ILE A 1 78 ? -6.280 4.828 -17.279 1.00 49.53 78 ILE A C 1
ATOM 646 O O . ILE A 1 78 ? -6.075 3.763 -16.705 1.00 49.53 78 ILE A O 1
ATOM 650 N N . GLY A 1 79 ? -6.173 5.996 -16.636 1.00 50.38 79 GLY A N 1
ATOM 651 C CA . GLY A 1 79 ? -5.745 6.115 -15.238 1.00 50.38 79 GLY A CA 1
ATOM 652 C C . GLY A 1 79 ? -6.764 5.545 -14.251 1.00 50.38 79 GLY A C 1
ATOM 653 O O .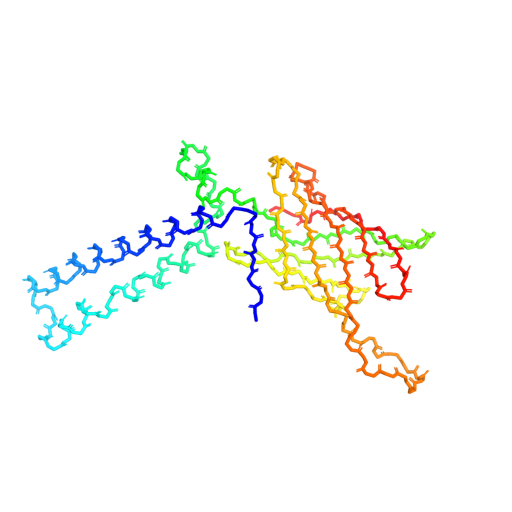 GLY A 1 79 ? -6.391 4.841 -13.314 1.00 50.38 79 GLY A O 1
ATOM 654 N N . GLU A 1 80 ? -8.053 5.784 -14.503 1.00 50.78 80 GLU A N 1
ATOM 655 C CA . GLU A 1 80 ? -9.141 5.302 -13.644 1.00 50.78 80 GLU A CA 1
ATOM 656 C C . GLU A 1 80 ? -9.339 3.776 -13.743 1.00 50.78 80 GLU A C 1
ATOM 658 O O . GLU A 1 80 ? -9.626 3.120 -12.743 1.00 50.78 80 GLU A O 1
ATOM 663 N N . THR A 1 81 ? -9.106 3.191 -14.925 1.00 49.75 81 THR A N 1
ATOM 664 C CA . THR A 1 81 ? -9.332 1.756 -15.183 1.00 49.75 81 THR A CA 1
ATOM 665 C C . THR A 1 81 ? -8.135 0.869 -14.802 1.00 49.75 81 THR A C 1
ATOM 667 O O . THR A 1 81 ? -8.325 -0.286 -14.425 1.00 49.75 81 THR A O 1
ATOM 670 N N . LEU A 1 82 ? -6.895 1.375 -14.885 1.00 53.38 82 LEU A N 1
ATOM 671 C CA . LEU A 1 82 ? -5.678 0.574 -14.648 1.00 53.38 82 LEU A CA 1
ATOM 672 C C . LEU A 1 82 ? -5.093 0.715 -13.234 1.00 53.38 82 LEU A C 1
ATOM 674 O O . LEU A 1 82 ? -4.466 -0.225 -12.744 1.00 53.38 82 LEU A O 1
ATOM 678 N N . LEU A 1 83 ? -5.288 1.863 -12.575 1.00 60.81 83 LEU A N 1
ATOM 679 C CA . LEU A 1 83 ? -4.644 2.188 -11.293 1.00 60.81 83 LEU A CA 1
ATOM 680 C C . LEU A 1 83 ? -5.625 2.568 -10.178 1.00 60.81 83 LEU A C 1
ATOM 682 O O . LEU A 1 83 ? -5.149 2.895 -9.098 1.00 60.81 83 LEU A O 1
ATOM 686 N N . GLY A 1 84 ? -6.945 2.507 -10.417 1.00 58.94 84 GLY A N 1
ATOM 687 C CA . GLY A 1 84 ? -8.052 3.026 -9.587 1.00 58.94 84 GLY A CA 1
ATOM 688 C C . GLY A 1 84 ? -8.218 2.471 -8.164 1.00 58.94 84 GLY A C 1
ATOM 689 O O . GLY A 1 84 ? -9.327 2.431 -7.640 1.00 58.94 84 GLY A O 1
ATOM 690 N N . ILE A 1 85 ? -7.132 2.040 -7.530 1.00 71.25 85 ILE A N 1
ATOM 691 C CA . ILE A 1 85 ? -7.060 1.692 -6.123 1.00 71.25 85 ILE A CA 1
ATOM 692 C C . ILE A 1 85 ? -6.946 3.000 -5.321 1.00 71.25 85 ILE A C 1
ATOM 694 O O . ILE A 1 85 ? -5.979 3.747 -5.488 1.00 71.25 85 ILE A O 1
ATOM 698 N N . PRO A 1 86 ? -7.902 3.294 -4.431 1.00 75.62 86 PRO A N 1
ATOM 699 C CA . PRO A 1 86 ? -7.828 4.463 -3.561 1.00 75.62 86 PRO A CA 1
ATOM 700 C C . PRO A 1 86 ? -6.661 4.362 -2.564 1.00 75.62 86 PRO A C 1
ATOM 702 O O . PRO A 1 86 ? -6.395 3.293 -2.008 1.00 75.62 86 PRO A O 1
ATOM 705 N N . ASP A 1 87 ? -5.986 5.492 -2.309 1.00 80.69 87 ASP A N 1
ATOM 706 C CA . ASP A 1 87 ? -4.946 5.580 -1.275 1.00 80.69 87 ASP A CA 1
ATOM 707 C C . ASP A 1 87 ? -5.580 5.679 0.120 1.00 80.69 87 ASP A C 1
ATOM 709 O O . ASP A 1 87 ? -6.081 6.728 0.540 1.00 80.69 87 ASP A O 1
ATOM 713 N N . ILE A 1 88 ? -5.532 4.567 0.850 1.00 83.00 88 ILE A N 1
ATOM 714 C CA . ILE A 1 88 ? -5.988 4.444 2.238 1.00 83.00 88 ILE A CA 1
ATOM 715 C C . ILE A 1 88 ? -4.840 4.553 3.246 1.00 83.00 88 ILE A C 1
ATOM 717 O O . ILE A 1 88 ? -5.074 4.432 4.452 1.00 83.00 88 ILE A O 1
ATOM 721 N N . SER A 1 89 ? -3.608 4.805 2.790 1.00 86.50 89 SER A N 1
ATOM 722 C CA . SER A 1 89 ? -2.439 4.941 3.663 1.00 86.50 89 SER A CA 1
ATOM 723 C C . SER A 1 89 ? -2.654 6.028 4.705 1.00 86.50 89 SER A C 1
ATOM 725 O O . SER A 1 89 ? -3.173 7.102 4.396 1.00 86.50 89 SER A O 1
ATOM 727 N N . GLY A 1 90 ? -2.197 5.786 5.927 1.00 89.06 90 GLY A N 1
ATOM 728 C CA . GLY A 1 90 ? -2.232 6.775 6.995 1.00 89.06 90 GLY A CA 1
ATOM 729 C C . GLY A 1 90 ? -2.349 6.147 8.369 1.00 89.06 90 GLY A C 1
ATOM 730 O O . GLY A 1 90 ? -2.345 4.923 8.530 1.00 89.06 90 GLY A O 1
ATOM 731 N N . GLU A 1 91 ? -2.446 7.013 9.366 1.00 91.12 91 GLU A N 1
ATOM 732 C CA . GLU A 1 91 ? -2.688 6.615 10.743 1.00 91.12 91 GLU A CA 1
ATOM 733 C C . GLU A 1 91 ? -4.136 6.911 11.110 1.00 91.12 91 GLU A C 1
ATOM 735 O O . GLU A 1 91 ? -4.671 7.964 10.783 1.00 91.12 91 GLU A O 1
ATOM 740 N N . TYR A 1 92 ? -4.772 5.954 11.769 1.00 90.31 92 TYR A N 1
ATOM 741 C CA . TYR A 1 92 ? -6.162 6.005 12.182 1.00 90.31 92 TYR A CA 1
ATOM 742 C C . TYR A 1 92 ? -6.206 5.863 13.695 1.00 90.31 92 TYR A C 1
ATOM 744 O O . TYR A 1 92 ? -5.610 4.934 14.249 1.00 90.31 92 TYR A O 1
ATOM 752 N N . ARG A 1 93 ? -6.913 6.768 14.370 1.00 90.44 93 ARG A N 1
ATOM 753 C CA . ARG A 1 93 ? -7.086 6.742 15.825 1.00 90.44 93 ARG A CA 1
ATOM 754 C C . ARG A 1 93 ? -8.547 6.797 16.211 1.00 90.44 93 ARG A C 1
ATOM 756 O O . ARG A 1 93 ? -9.378 7.359 15.506 1.00 90.44 93 ARG A O 1
ATOM 763 N N . GLY A 1 94 ? -8.853 6.209 17.354 1.00 88.69 94 GLY A N 1
ATOM 764 C CA . GLY A 1 94 ? -10.202 6.186 17.891 1.00 88.69 94 GLY A CA 1
ATOM 765 C C . GLY A 1 94 ? -10.314 5.130 18.965 1.00 88.69 94 GLY A C 1
ATOM 766 O O . GLY A 1 94 ? -9.441 5.024 19.834 1.00 88.69 94 GLY A O 1
ATOM 767 N N . TYR A 1 95 ? -11.384 4.347 18.895 1.00 85.81 95 TYR A N 1
ATOM 768 C CA . TYR A 1 95 ? -11.712 3.385 19.930 1.00 85.81 95 TYR A CA 1
ATOM 769 C C . TYR A 1 95 ? -11.968 1.997 19.351 1.00 85.81 95 TYR A C 1
ATOM 771 O O . TYR A 1 95 ? -12.502 1.834 18.255 1.00 85.81 95 TYR A O 1
ATOM 779 N N . ASN A 1 96 ? -11.559 1.004 20.126 1.00 82.56 96 ASN A N 1
ATOM 780 C CA . ASN A 1 96 ? -11.984 -0.374 20.009 1.00 82.56 96 ASN A CA 1
ATOM 781 C C . ASN A 1 96 ? -12.995 -0.642 21.127 1.00 82.56 96 ASN A C 1
ATOM 783 O O . ASN A 1 96 ? -12.702 -0.394 22.301 1.00 82.56 96 ASN A O 1
ATOM 787 N N . GLU A 1 97 ? -14.172 -1.115 20.753 1.00 82.25 97 GLU A N 1
ATOM 788 C CA . GLU A 1 97 ? -15.261 -1.454 21.653 1.00 82.25 97 GLU A CA 1
ATOM 789 C C . GLU A 1 97 ? -15.362 -2.976 21.747 1.00 82.25 97 GLU A C 1
ATOM 791 O O . GLU A 1 97 ? -15.637 -3.652 20.759 1.00 82.25 97 GLU A O 1
ATOM 796 N N . ILE A 1 98 ? -15.115 -3.519 22.938 1.00 78.25 98 ILE A N 1
ATOM 797 C CA . ILE A 1 98 ? -15.355 -4.930 23.257 1.00 78.25 98 ILE A CA 1
ATOM 798 C C . ILE A 1 98 ? -16.444 -4.929 24.322 1.00 78.25 98 ILE A C 1
ATOM 800 O O . ILE A 1 98 ? -16.197 -4.535 25.468 1.00 78.25 98 ILE A O 1
ATOM 804 N N . SER A 1 99 ? -17.665 -5.305 23.945 1.00 70.25 99 SER A N 1
ATOM 805 C CA . SER A 1 99 ? -18.843 -5.170 24.811 1.00 70.25 99 SER A CA 1
ATOM 806 C C . SER A 1 99 ? -18.974 -3.730 25.356 1.00 70.25 99 SER A C 1
ATOM 808 O O . SER A 1 99 ? -19.011 -2.781 24.578 1.00 70.25 99 SER A O 1
ATOM 810 N N . ALA A 1 100 ? -19.014 -3.528 26.680 1.00 69.19 100 ALA A N 1
ATOM 811 C CA . ALA A 1 100 ? -19.116 -2.200 27.301 1.00 69.19 100 ALA A CA 1
ATOM 812 C C . ALA A 1 100 ? -17.768 -1.459 27.461 1.00 69.19 100 ALA A C 1
ATOM 814 O O . ALA A 1 100 ? -17.738 -0.313 27.914 1.00 69.19 100 ALA A O 1
ATOM 815 N N . LEU A 1 101 ? -16.637 -2.090 27.126 1.00 76.12 101 LEU A N 1
ATOM 816 C CA . LEU A 1 101 ? -15.307 -1.503 27.298 1.00 76.12 101 LEU A CA 1
ATOM 817 C C . LEU A 1 101 ? -14.856 -0.783 26.028 1.00 76.12 101 LEU A C 1
ATOM 819 O O . LEU A 1 101 ? -14.556 -1.416 25.018 1.00 76.12 101 LEU A O 1
ATOM 823 N N . LYS A 1 102 ? -14.708 0.542 26.123 1.00 80.62 102 LYS A N 1
ATOM 824 C CA . LYS A 1 102 ? -14.049 1.358 25.096 1.00 80.62 102 LYS A CA 1
ATOM 825 C C . LYS A 1 102 ? -12.574 1.533 25.430 1.00 80.62 102 LYS A C 1
ATOM 827 O O . LYS A 1 102 ? -12.221 2.134 26.445 1.00 80.62 102 LYS A O 1
ATOM 832 N N . LYS A 1 103 ? -11.695 1.036 24.564 1.00 81.75 103 LYS A N 1
ATOM 833 C CA . LYS A 1 103 ? -10.240 1.203 24.678 1.00 81.75 103 LYS A CA 1
ATOM 834 C C . LYS A 1 103 ? -9.736 2.055 23.524 1.00 81.75 103 LYS A C 1
ATOM 836 O O . LYS A 1 103 ? -10.187 1.891 22.398 1.00 81.75 103 LYS A O 1
ATOM 841 N N . LYS A 1 104 ? -8.792 2.961 23.790 1.00 85.12 104 LYS A N 1
ATOM 842 C CA . LYS A 1 104 ? -8.116 3.706 22.718 1.00 85.12 104 LYS A CA 1
ATOM 843 C C . LYS A 1 104 ? -7.403 2.723 21.791 1.00 85.12 104 LYS A C 1
ATOM 845 O O . LYS A 1 104 ? -6.774 1.782 22.272 1.00 85.12 104 LYS A O 1
ATOM 850 N N . ALA A 1 105 ? -7.493 2.967 20.493 1.00 84.06 105 ALA A N 1
ATOM 851 C CA . ALA A 1 105 ? -6.859 2.154 19.470 1.00 84.06 105 ALA A CA 1
ATOM 852 C C . ALA A 1 105 ? -6.203 3.046 18.414 1.00 84.06 105 ALA A C 1
ATOM 854 O O . ALA A 1 105 ? -6.713 4.121 18.079 1.00 84.06 105 ALA A O 1
ATOM 855 N N . ARG A 1 106 ? -5.065 2.579 17.896 1.00 88.69 106 ARG A N 1
ATOM 856 C CA . ARG A 1 106 ? -4.342 3.199 16.787 1.00 88.69 106 ARG A CA 1
ATOM 857 C C . ARG A 1 106 ? -3.988 2.134 15.759 1.00 88.69 106 ARG A C 1
ATOM 859 O O . ARG A 1 106 ? -3.496 1.061 16.104 1.00 88.69 106 ARG A O 1
ATOM 866 N N . VAL A 1 107 ? -4.227 2.453 14.495 1.00 87.56 107 VAL A N 1
ATOM 867 C CA . VAL A 1 107 ? -3.929 1.594 13.351 1.00 87.56 107 VAL A CA 1
ATOM 868 C C . VAL A 1 107 ? -3.122 2.385 12.346 1.00 87.56 107 VAL A C 1
ATOM 870 O O . VAL A 1 107 ? -3.461 3.518 12.020 1.00 87.56 107 VAL A O 1
ATOM 873 N N . LYS A 1 108 ? -2.056 1.782 11.833 1.00 89.88 108 LYS A N 1
ATOM 874 C CA . LYS A 1 108 ? -1.274 2.336 10.734 1.00 89.88 108 LYS A CA 1
ATOM 875 C C . LYS A 1 108 ? -1.451 1.468 9.508 1.00 89.88 108 LYS A C 1
ATOM 877 O O . LYS A 1 108 ? -1.145 0.276 9.548 1.00 89.88 108 LYS A O 1
ATOM 882 N N . ILE A 1 109 ? -1.910 2.086 8.429 1.00 87.69 109 ILE A N 1
ATOM 883 C CA . ILE A 1 109 ? -2.031 1.459 7.119 1.00 87.69 109 ILE A CA 1
ATOM 884 C C . ILE A 1 109 ? -0.918 2.008 6.231 1.00 87.69 109 ILE A C 1
ATOM 886 O O . ILE A 1 109 ? -0.792 3.217 6.035 1.00 87.69 109 ILE A O 1
ATOM 890 N N . THR A 1 110 ? -0.103 1.108 5.695 1.00 87.56 110 THR A N 1
ATOM 891 C CA . THR A 1 110 ? 0.906 1.400 4.675 1.00 87.56 110 THR A CA 1
ATOM 892 C C . THR A 1 110 ? 0.495 0.721 3.381 1.00 87.56 110 THR A C 1
ATOM 894 O O . THR A 1 110 ? 0.309 -0.493 3.383 1.00 87.56 110 THR A O 1
ATOM 897 N N . GLN A 1 111 ? 0.385 1.466 2.286 1.00 84.62 111 GLN A N 1
ATOM 898 C CA . GLN A 1 111 ? -0.023 0.921 0.995 1.00 84.62 111 GLN A CA 1
ATOM 899 C C . GLN A 1 111 ? 0.998 1.263 -0.091 1.00 84.62 111 GLN A C 1
ATOM 901 O O . GLN A 1 111 ? 1.527 2.376 -0.153 1.00 84.62 111 GLN A O 1
ATOM 906 N N . THR A 1 112 ? 1.253 0.283 -0.947 1.00 85.38 112 THR A N 1
ATOM 907 C CA . THR A 1 112 ? 1.836 0.418 -2.281 1.00 85.38 112 THR A CA 1
ATOM 908 C C . THR A 1 112 ? 0.823 -0.116 -3.296 1.00 85.38 112 THR A C 1
ATOM 910 O O . THR A 1 112 ? -0.202 -0.687 -2.913 1.00 85.38 112 THR A O 1
ATOM 913 N N . TRP A 1 113 ? 1.086 0.043 -4.591 1.00 79.19 113 TRP A N 1
ATOM 914 C CA . TRP A 1 113 ? 0.186 -0.474 -5.627 1.00 79.19 113 TRP A CA 1
ATOM 915 C C . TRP A 1 113 ? -0.029 -1.995 -5.516 1.00 79.19 113 TRP A C 1
ATOM 917 O O . TRP A 1 113 ? -1.115 -2.517 -5.787 1.00 79.19 113 TRP A O 1
ATOM 927 N N . THR A 1 114 ? 1.009 -2.719 -5.093 1.00 79.62 114 THR A N 1
ATOM 928 C CA . THR A 1 114 ? 0.992 -4.182 -4.984 1.00 79.62 114 THR A CA 1
ATOM 929 C C . THR A 1 114 ? 0.787 -4.718 -3.572 1.00 79.62 114 THR A C 1
ATOM 931 O O . THR A 1 114 ? 0.520 -5.910 -3.436 1.00 79.62 114 THR A O 1
ATOM 934 N N . HIS A 1 115 ? 0.893 -3.894 -2.525 1.00 80.62 115 HIS A N 1
ATOM 935 C CA . HIS A 1 115 ? 0.872 -4.372 -1.142 1.00 80.62 115 HIS A CA 1
ATOM 936 C C . HIS A 1 115 ? 0.121 -3.437 -0.197 1.00 80.62 115 HIS A C 1
ATOM 938 O O . HIS A 1 115 ? 0.275 -2.222 -0.243 1.00 80.62 115 HIS A O 1
ATOM 944 N N . ILE A 1 116 ? -0.611 -4.022 0.752 1.00 80.88 116 ILE A N 1
ATOM 945 C CA . ILE A 1 116 ? -1.164 -3.313 1.908 1.00 80.88 116 ILE A CA 1
ATOM 946 C C . ILE A 1 116 ? -0.605 -3.971 3.169 1.00 80.88 116 ILE A C 1
ATOM 948 O O . ILE A 1 116 ? -0.665 -5.187 3.344 1.00 80.88 116 ILE A O 1
ATOM 952 N N . GLY A 1 117 ? -0.039 -3.156 4.047 1.00 83.19 117 GLY A N 1
ATOM 953 C CA . GLY A 1 117 ? 0.394 -3.538 5.382 1.00 83.19 117 GLY A CA 1
ATOM 954 C C . GLY A 1 117 ? -0.441 -2.810 6.422 1.00 83.19 117 GLY A C 1
ATOM 955 O O . GLY A 1 117 ? -0.661 -1.606 6.308 1.00 83.19 117 GLY A O 1
ATOM 956 N N . VAL A 1 118 ? -0.875 -3.535 7.449 1.00 83.94 118 VAL A N 1
ATOM 957 C CA . VAL A 1 118 ? -1.622 -2.964 8.575 1.00 83.94 118 VAL A CA 1
ATOM 958 C C . VAL A 1 118 ? -0.904 -3.319 9.867 1.00 83.94 118 VAL A C 1
ATOM 960 O O . VAL A 1 118 ? -0.515 -4.472 10.065 1.00 83.94 118 VAL A O 1
ATOM 963 N N . ILE A 1 119 ? -0.708 -2.331 10.735 1.00 85.19 119 ILE A N 1
ATOM 964 C CA . ILE A 1 119 ? -0.127 -2.506 12.067 1.00 85.19 119 ILE A CA 1
ATOM 965 C C . ILE A 1 119 ? -1.101 -1.937 13.093 1.00 85.19 119 ILE A C 1
ATOM 967 O O . ILE A 1 119 ? -1.511 -0.780 12.984 1.00 85.19 119 ILE A O 1
ATOM 971 N N . TYR A 1 120 ? -1.435 -2.745 14.094 1.00 82.12 120 TYR A N 1
ATOM 972 C CA . TYR A 1 120 ? -2.234 -2.335 15.244 1.00 82.12 120 TYR A CA 1
ATOM 973 C C . TYR A 1 120 ? -1.322 -1.996 16.407 1.00 82.12 120 TYR A C 1
ATOM 975 O O . TYR A 1 120 ? -0.411 -2.764 16.721 1.00 82.12 120 TYR A O 1
ATOM 983 N N . TYR A 1 121 ? -1.607 -0.882 17.070 1.00 81.62 121 TYR A N 1
ATOM 984 C CA . TYR A 1 121 ? -0.878 -0.414 18.239 1.00 81.62 121 TYR A CA 1
ATOM 985 C C . TYR A 1 121 ? -1.760 -0.489 19.487 1.00 81.62 121 TYR A C 1
ATOM 987 O O . TYR A 1 121 ? -2.939 -0.120 19.458 1.00 81.62 121 TYR A O 1
ATOM 995 N N . GLY A 1 122 ? -1.177 -0.988 20.576 1.00 71.38 122 GLY A N 1
ATOM 996 C CA . GLY A 1 122 ? -1.785 -1.037 21.899 1.00 71.38 122 GLY A CA 1
ATOM 997 C C . GLY A 1 122 ? -1.702 0.299 22.645 1.00 71.38 122 GLY A C 1
ATOM 998 O O . GLY A 1 122 ? -1.339 1.335 22.089 1.00 71.38 122 GLY A O 1
ATOM 999 N N . LYS A 1 123 ? -2.033 0.268 23.941 1.00 68.94 123 LYS A N 1
ATOM 1000 C CA . LYS A 1 123 ? -2.116 1.458 24.810 1.00 68.94 123 LYS A CA 1
ATOM 1001 C C . LYS A 1 123 ? -0.795 2.235 24.922 1.00 68.94 123 LYS A C 1
ATOM 1003 O O . LYS A 1 123 ? -0.836 3.457 25.019 1.00 68.94 123 LYS A O 1
ATOM 1008 N N . ASP A 1 124 ? 0.334 1.532 24.863 1.00 71.62 124 ASP A N 1
ATOM 1009 C CA . ASP A 1 124 ? 1.679 2.095 25.054 1.00 71.62 124 ASP A CA 1
ATOM 1010 C C . ASP A 1 124 ? 2.409 2.329 23.721 1.00 71.62 124 ASP A C 1
ATOM 1012 O O . ASP A 1 124 ? 3.634 2.341 23.664 1.00 71.62 124 ASP A O 1
ATOM 1016 N N . ASP A 1 125 ? 1.655 2.451 22.624 1.00 72.12 125 ASP A N 1
ATOM 1017 C CA . ASP A 1 125 ? 2.185 2.562 21.260 1.00 72.12 125 ASP A CA 1
ATOM 1018 C C . ASP A 1 125 ? 3.068 1.379 20.825 1.00 72.12 125 ASP A C 1
ATOM 1020 O O . ASP A 1 125 ? 3.873 1.457 19.896 1.00 72.12 125 ASP A O 1
ATOM 1024 N N . THR A 1 126 ? 2.889 0.239 21.486 1.00 72.56 126 THR A N 1
ATOM 1025 C CA . THR A 1 126 ? 3.541 -1.017 21.137 1.00 72.56 126 THR A CA 1
ATOM 1026 C C . THR A 1 126 ? 2.738 -1.724 20.045 1.00 72.56 126 THR A C 1
ATOM 1028 O O . THR A 1 126 ? 1.512 -1.823 20.151 1.00 72.56 126 THR A O 1
ATOM 1031 N N . PRO A 1 127 ? 3.378 -2.214 18.967 1.00 72.69 127 PRO A N 1
ATOM 1032 C CA . PRO A 1 127 ? 2.675 -2.976 17.946 1.00 72.69 127 PRO A CA 1
ATOM 1033 C C . PRO A 1 127 ? 2.191 -4.302 18.545 1.00 72.69 127 PRO A C 1
ATOM 1035 O O . PRO A 1 127 ? 2.993 -5.094 19.035 1.00 72.69 127 PRO A O 1
ATOM 1038 N N . ILE A 1 128 ? 0.882 -4.544 18.493 1.00 72.62 128 ILE A N 1
ATOM 1039 C CA . ILE A 1 128 ? 0.221 -5.731 19.064 1.00 72.62 128 ILE A CA 1
ATOM 1040 C C . ILE A 1 128 ? -0.234 -6.725 17.996 1.00 72.62 128 ILE A C 1
ATOM 1042 O O . ILE A 1 128 ? -0.375 -7.913 18.279 1.00 72.62 128 ILE A O 1
ATOM 1046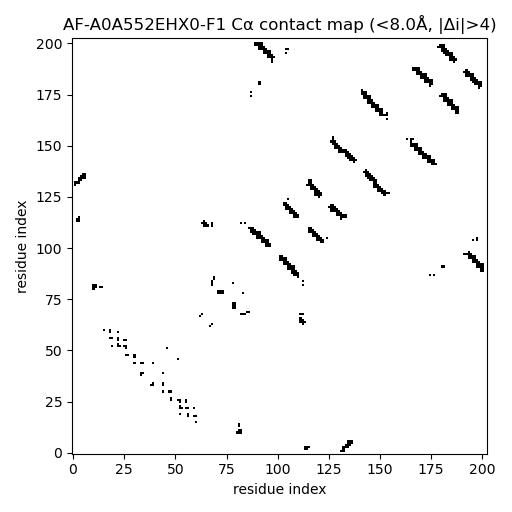 N N . SER A 1 129 ? -0.418 -6.278 16.752 1.00 71.75 129 SER A N 1
ATOM 1047 C CA . SER A 1 129 ? -0.655 -7.184 15.631 1.00 71.75 129 SER A CA 1
ATOM 1048 C C . SER A 1 129 ? -0.226 -6.591 14.295 1.00 71.75 129 SER A C 1
ATOM 1050 O O . SER A 1 129 ? -0.058 -5.375 14.140 1.00 71.75 129 SER A O 1
ATOM 1052 N N . LYS A 1 130 ? -0.026 -7.475 13.315 1.00 76.81 130 LYS A N 1
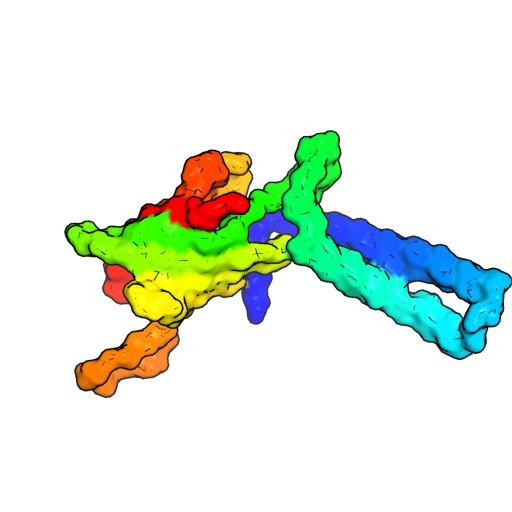ATOM 1053 C CA . LYS A 1 130 ? 0.314 -7.107 11.939 1.00 76.81 130 LYS A CA 1
ATOM 1054 C C . LYS A 1 130 ? -0.466 -7.959 10.944 1.00 76.81 130 LYS A C 1
ATOM 1056 O O . LYS A 1 130 ? -0.538 -9.177 11.103 1.00 76.81 130 LYS A O 1
ATOM 1061 N N . ALA A 1 131 ? -0.973 -7.323 9.892 1.00 73.50 131 ALA A N 1
ATOM 1062 C CA . ALA A 1 131 ? -1.555 -7.992 8.734 1.00 73.50 131 ALA A CA 1
ATOM 1063 C C . ALA A 1 131 ? -0.727 -7.713 7.471 1.00 73.50 131 ALA A C 1
ATOM 1065 O O . ALA A 1 131 ? -0.184 -6.617 7.289 1.00 73.50 131 ALA A O 1
ATOM 1066 N N . LYS A 1 132 ? -0.612 -8.734 6.614 1.00 62.72 132 LYS A N 1
ATOM 1067 C CA . LYS A 1 132 ? 0.080 -8.673 5.310 1.00 62.72 132 LYS A CA 1
ATOM 1068 C C . LYS A 1 132 ? -0.768 -9.183 4.138 1.00 62.72 132 LYS A C 1
ATOM 1070 O O . LYS A 1 132 ? -0.374 -8.969 2.999 1.00 62.72 132 LYS A O 1
ATOM 1075 N N . ALA A 1 133 ? -1.882 -9.862 4.410 1.00 58.81 133 ALA A N 1
ATOM 1076 C CA . ALA A 1 133 ? -2.850 -10.288 3.407 1.00 58.81 133 ALA A CA 1
ATOM 1077 C C . ALA A 1 133 ? -4.121 -9.471 3.629 1.00 58.81 133 ALA A C 1
ATOM 1079 O O . ALA A 1 133 ? -4.741 -9.581 4.686 1.00 58.81 133 ALA A O 1
ATOM 1080 N N . VAL A 1 134 ? -4.436 -8.611 2.666 1.00 60.81 134 VAL A N 1
ATOM 1081 C CA . VAL A 1 134 ? -5.590 -7.715 2.703 1.00 60.81 134 VAL A CA 1
ATOM 1082 C C . VAL A 1 134 ? -6.306 -7.884 1.374 1.00 60.81 134 VAL A C 1
ATOM 1084 O O . VAL A 1 134 ? -5.669 -7.740 0.335 1.00 60.81 134 VAL A O 1
ATOM 1087 N N . VAL A 1 135 ? -7.589 -8.219 1.387 1.00 61.66 135 VAL A N 1
ATOM 1088 C CA . VAL A 1 135 ? -8.428 -8.173 0.183 1.00 61.66 135 VAL A CA 1
ATOM 1089 C C . VAL A 1 135 ? -9.120 -6.822 0.170 1.00 61.66 135 VAL A C 1
ATOM 1091 O O . VAL A 1 135 ? -9.595 -6.371 1.207 1.00 61.66 135 VAL A O 1
ATOM 1094 N N . LEU A 1 136 ? -9.120 -6.162 -0.987 1.00 62.38 136 LEU A N 1
ATOM 1095 C CA . LEU A 1 136 ? -9.781 -4.877 -1.176 1.00 62.38 136 LEU A CA 1
ATOM 1096 C C . LEU A 1 136 ? -10.920 -5.0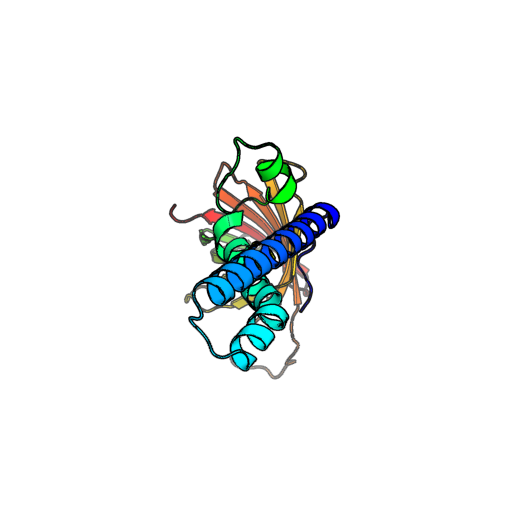61 -2.176 1.00 62.38 136 LEU A C 1
ATOM 1098 O O . LEU A 1 136 ? -10.664 -5.338 -3.352 1.00 62.38 136 LEU A O 1
ATOM 1102 N N . ASP A 1 137 ? -12.154 -4.901 -1.705 1.00 63.50 137 ASP A N 1
ATOM 1103 C CA . ASP A 1 137 ? -13.338 -4.800 -2.558 1.00 63.50 137 ASP A CA 1
ATOM 1104 C C . ASP A 1 137 ? -13.782 -3.332 -2.603 1.00 63.50 137 ASP A C 1
ATOM 1106 O O . ASP A 1 137 ? -14.083 -2.719 -1.580 1.00 63.50 137 ASP A O 1
ATOM 1110 N N . SER A 1 138 ? -13.760 -2.752 -3.802 1.00 60.50 138 SER A N 1
ATOM 1111 C CA . SER A 1 138 ? -14.199 -1.381 -4.077 1.00 60.50 138 SER A CA 1
ATOM 1112 C C . SER A 1 138 ? -15.410 -1.368 -5.009 1.00 60.50 138 SER A C 1
ATOM 1114 O O . SER A 1 138 ? -15.493 -0.542 -5.921 1.00 60.50 138 SER A O 1
ATOM 1116 N N . SER A 1 139 ? -16.335 -2.315 -4.831 1.00 59.34 139 SER A N 1
ATOM 1117 C CA . SER A 1 139 ? -17.627 -2.337 -5.531 1.00 59.34 139 SER A CA 1
ATOM 1118 C C . SER A 1 139 ? -18.388 -1.009 -5.408 1.00 59.34 139 SER A C 1
ATOM 1120 O O . SER A 1 139 ? -19.142 -0.652 -6.313 1.00 59.34 139 SER A O 1
ATOM 1122 N N . ASN A 1 140 ? -18.124 -0.233 -4.351 1.00 60.94 140 ASN A N 1
ATOM 1123 C CA . ASN A 1 140 ? -18.514 1.165 -4.219 1.00 60.94 140 ASN A CA 1
ATOM 1124 C C . ASN A 1 140 ? -17.265 2.073 -4.202 1.00 60.94 140 ASN A C 1
ATOM 1126 O O . ASN A 1 140 ? -16.319 1.828 -3.459 1.00 60.94 140 ASN A O 1
ATOM 1130 N N . ARG A 1 141 ? -17.251 3.148 -5.004 1.00 62.53 141 ARG A N 1
ATOM 1131 C CA . ARG A 1 141 ? -16.103 4.076 -5.099 1.00 62.53 141 ARG A CA 1
ATOM 1132 C C . ARG A 1 141 ? -15.817 4.830 -3.798 1.00 62.53 141 ARG A C 1
ATOM 1134 O O . ARG A 1 141 ? -14.693 5.284 -3.608 1.00 62.53 141 ARG A O 1
ATOM 1141 N N . ASP A 1 142 ? -16.812 4.965 -2.927 1.00 63.50 142 ASP A N 1
ATOM 1142 C CA . ASP A 1 142 ? -16.695 5.700 -1.664 1.00 63.50 142 ASP A CA 1
ATOM 1143 C C . ASP A 1 142 ? -16.445 4.795 -0.452 1.00 63.50 142 ASP A C 1
ATOM 1145 O O . ASP A 1 142 ? -16.029 5.279 0.603 1.00 63.50 142 ASP A O 1
ATOM 1149 N N . LEU A 1 143 ? -16.680 3.488 -0.601 1.00 62.69 143 LEU A N 1
ATOM 1150 C CA . LEU A 1 143 ? -16.628 2.528 0.491 1.00 62.69 143 LEU A CA 1
ATOM 1151 C C . LEU A 1 143 ? -15.806 1.313 0.085 1.00 62.69 143 LEU A C 1
ATOM 1153 O O . LEU A 1 143 ? -16.134 0.603 -0.862 1.00 62.69 143 LEU A O 1
ATOM 1157 N N . ILE A 1 144 ? -14.737 1.083 0.835 1.00 71.38 144 ILE A N 1
ATOM 1158 C CA . ILE A 1 144 ? -13.799 -0.004 0.598 1.00 71.38 144 ILE A CA 1
ATOM 1159 C C . ILE A 1 144 ? -13.982 -1.050 1.682 1.00 71.38 144 ILE A C 1
ATOM 1161 O O . ILE A 1 144 ? -13.853 -0.728 2.862 1.00 71.38 144 ILE A O 1
ATOM 1165 N N . GLU A 1 145 ? -14.193 -2.301 1.299 1.00 70.06 145 GLU A N 1
ATOM 1166 C CA . GLU A 1 145 ? -14.139 -3.424 2.231 1.00 70.06 145 GLU A CA 1
ATOM 1167 C C . GLU A 1 145 ? -12.712 -3.985 2.288 1.00 70.06 145 GLU A C 1
ATOM 1169 O O . GLU A 1 145 ? -12.047 -4.157 1.264 1.00 70.06 145 GLU A O 1
ATOM 1174 N N . LEU A 1 146 ? -12.228 -4.207 3.508 1.00 70.88 146 LEU A N 1
ATOM 1175 C CA . LEU A 1 146 ? -10.910 -4.714 3.856 1.00 70.88 146 LEU A CA 1
ATOM 1176 C C . LEU A 1 146 ? -11.057 -5.950 4.733 1.00 70.88 146 LEU A C 1
ATOM 1178 O O . LEU A 1 146 ? -11.313 -5.842 5.936 1.00 70.88 146 LEU A O 1
ATOM 1182 N N . ASP A 1 147 ? -10.767 -7.101 4.146 1.00 68.44 147 ASP A N 1
ATOM 1183 C CA . ASP A 1 147 ? -10.697 -8.361 4.874 1.00 68.44 147 ASP A CA 1
ATOM 1184 C C . ASP A 1 147 ? -9.238 -8.733 5.088 1.00 68.44 147 ASP A C 1
ATOM 1186 O O . ASP A 1 147 ? -8.452 -8.791 4.135 1.00 68.44 147 ASP A O 1
ATOM 1190 N N . PHE A 1 148 ? -8.846 -8.973 6.338 1.00 74.44 148 PHE A N 1
ATOM 1191 C CA . PHE A 1 148 ? -7.472 -9.351 6.639 1.00 74.44 148 PHE A CA 1
ATOM 1192 C C . PHE A 1 148 ? -7.338 -10.371 7.755 1.00 74.44 148 PHE A C 1
ATOM 1194 O O . PHE A 1 148 ? -8.057 -10.385 8.754 1.00 74.44 148 PHE A O 1
ATOM 1201 N N . LEU A 1 149 ? -6.314 -11.197 7.571 1.00 68.81 149 LEU A N 1
ATOM 1202 C CA . LEU A 1 149 ? -5.797 -12.117 8.566 1.00 68.81 149 LEU A CA 1
ATOM 1203 C C . LEU A 1 149 ? -4.629 -11.437 9.274 1.00 68.81 149 LEU A C 1
ATOM 1205 O O . LEU A 1 149 ? -3.644 -11.045 8.636 1.00 68.81 149 LEU A O 1
ATOM 1209 N N . TYR A 1 150 ? -4.739 -11.285 10.589 1.00 69.00 150 TYR A N 1
ATOM 1210 C CA . TYR A 1 150 ? -3.694 -10.678 11.403 1.00 69.00 150 TYR A CA 1
ATOM 1211 C C . TYR A 1 150 ? -3.104 -11.686 12.383 1.00 69.00 150 TYR A C 1
ATOM 1213 O O . TYR A 1 150 ? -3.770 -12.600 12.865 1.00 69.00 150 TYR A O 1
ATOM 1221 N N . GLN A 1 151 ? -1.826 -11.492 12.685 1.00 70.00 151 GLN A N 1
ATOM 1222 C CA . GLN A 1 151 ? -1.118 -12.244 13.710 1.00 70.00 151 GLN A CA 1
ATOM 1223 C C . GLN A 1 151 ? -0.991 -11.376 14.958 1.00 70.00 151 GLN A C 1
ATOM 1225 O O . GLN A 1 151 ? -0.503 -10.246 14.868 1.00 70.00 151 GLN A O 1
ATOM 1230 N N . LEU A 1 152 ? -1.403 -11.903 16.110 1.00 66.75 152 LEU A N 1
ATOM 1231 C CA . LEU A 1 152 ? -1.158 -11.272 17.404 1.00 66.75 152 LEU A CA 1
ATOM 1232 C C . LEU A 1 152 ? 0.303 -11.491 17.810 1.00 66.75 152 LEU A C 1
ATOM 1234 O O . LEU A 1 152 ? 0.804 -12.619 17.790 1.00 66.75 152 LEU A O 1
ATOM 1238 N N . PHE A 1 153 ? 0.989 -10.421 18.201 1.00 64.88 153 PHE A N 1
ATOM 1239 C CA . PHE A 1 153 ? 2.246 -10.544 18.926 1.00 64.88 153 PHE A CA 1
ATOM 1240 C C . PHE A 1 153 ? 1.900 -10.982 20.350 1.00 64.88 153 PHE A C 1
ATOM 1242 O O . PHE A 1 153 ? 1.031 -10.388 20.982 1.00 64.88 153 PHE A O 1
ATOM 1249 N N . SER A 1 154 ? 2.514 -12.063 20.836 1.00 54.78 154 SER A N 1
ATOM 1250 C CA . SER A 1 154 ? 2.213 -12.598 22.165 1.00 54.78 154 SER A CA 1
ATOM 1251 C C . SER A 1 154 ? 2.382 -11.504 23.222 1.00 54.78 154 SER A C 1
ATOM 1253 O O . SER A 1 154 ? 3.495 -11.003 23.404 1.00 54.78 154 SER A O 1
ATOM 1255 N N . GLU A 1 155 ? 1.312 -11.159 23.937 1.00 47.34 155 GLU A N 1
ATOM 1256 C CA . GLU A 1 155 ? 1.433 -10.393 25.173 1.00 47.34 155 GLU A CA 1
ATOM 1257 C C . GLU A 1 155 ? 2.230 -11.248 26.162 1.00 47.34 155 GLU A C 1
ATOM 1259 O O . GLU A 1 155 ? 1.729 -12.223 26.719 1.00 47.34 155 GLU A O 1
ATOM 1264 N N . ARG A 1 156 ? 3.500 -10.902 26.385 1.00 43.28 156 ARG A N 1
ATOM 1265 C CA . ARG A 1 156 ? 4.159 -11.292 27.628 1.00 43.28 156 ARG A CA 1
ATOM 1266 C C . ARG A 1 156 ? 3.479 -10.503 28.744 1.00 43.28 156 ARG A C 1
ATOM 1268 O O . ARG A 1 156 ? 3.784 -9.330 28.941 1.00 43.28 156 ARG A O 1
ATOM 1275 N N . ARG A 1 157 ? 2.572 -11.152 29.468 1.00 40.41 157 ARG A N 1
ATOM 1276 C CA . ARG A 1 157 ? 2.347 -10.855 30.882 1.00 40.41 157 ARG A CA 1
ATOM 1277 C C . ARG A 1 157 ? 2.542 -12.121 31.685 1.00 40.41 157 ARG A C 1
ATOM 1279 O O . ARG A 1 157 ? 2.146 -13.207 31.273 1.00 40.41 157 ARG A O 1
ATOM 1286 N N . ASP A 1 158 ? 3.261 -11.920 32.772 1.00 45.97 158 ASP A N 1
ATOM 1287 C CA . ASP A 1 158 ? 3.749 -12.913 33.702 1.00 45.97 158 ASP A CA 1
ATOM 1288 C C . ASP A 1 158 ? 2.659 -13.847 34.230 1.00 45.97 158 ASP A C 1
ATOM 1290 O O . ASP A 1 158 ? 1.483 -13.500 34.314 1.00 45.97 158 ASP A O 1
ATOM 1294 N N . SER A 1 159 ? 3.114 -15.031 34.639 1.00 36.69 159 SER A N 1
ATOM 1295 C CA . SER A 1 159 ? 2.355 -16.103 35.289 1.00 36.69 159 SER A CA 1
ATOM 1296 C C . SER A 1 159 ? 1.268 -16.763 34.438 1.00 36.69 159 SER A C 1
ATOM 1298 O O . SER A 1 159 ? 0.085 -16.611 34.680 1.00 36.69 159 SER A O 1
ATOM 1300 N N . GLU A 1 160 ? 1.681 -17.563 33.458 1.00 36.75 160 GLU A N 1
ATOM 1301 C CA . GLU A 1 160 ? 1.315 -18.985 33.390 1.00 36.75 160 GLU A CA 1
ATOM 1302 C C . GLU A 1 160 ? 1.866 -19.594 32.099 1.00 36.75 160 GLU A C 1
ATOM 1304 O O . GLU A 1 160 ? 1.681 -19.092 30.990 1.00 36.75 160 GLU A O 1
ATOM 1309 N N . LYS A 1 161 ? 2.575 -20.715 32.244 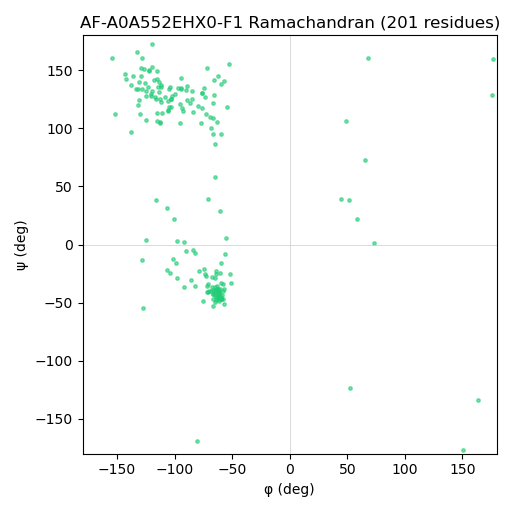1.00 44.22 161 LYS A N 1
ATOM 1310 C CA . LYS A 1 161 ? 2.995 -21.567 31.131 1.00 44.22 161 LYS A CA 1
ATOM 1311 C C . LYS A 1 161 ? 1.750 -22.060 30.384 1.00 44.22 161 LYS A C 1
ATOM 1313 O O . LYS A 1 161 ? 1.207 -23.088 30.770 1.00 44.22 161 LYS A O 1
ATOM 1318 N N . LYS A 1 162 ? 1.317 -21.398 29.307 1.00 36.09 162 LYS A N 1
ATOM 1319 C CA . LYS A 1 162 ? 0.357 -21.988 28.357 1.00 36.09 162 LYS A CA 1
ATOM 1320 C C . LYS A 1 162 ? 0.520 -21.422 26.942 1.00 36.09 162 LYS A C 1
ATOM 1322 O O . LYS A 1 162 ? 0.258 -20.258 26.677 1.00 36.09 162 LYS A O 1
ATOM 1327 N N . SER A 1 163 ? 0.975 -22.319 26.064 1.00 34.53 163 SER A N 1
ATOM 1328 C CA . SER A 1 163 ? 1.074 -22.252 24.599 1.00 34.53 163 SER A CA 1
ATOM 1329 C C . SER A 1 163 ? 1.710 -20.996 23.987 1.00 34.53 163 SER A C 1
ATOM 1331 O O . SER A 1 163 ? 1.059 -19.968 23.816 1.00 34.53 163 SER A O 1
ATOM 1333 N N . GLN A 1 164 ? 2.943 -21.154 23.491 1.00 38.84 164 GLN A N 1
ATOM 1334 C CA . GLN A 1 164 ? 3.515 -20.365 22.390 1.00 38.84 164 GLN A CA 1
ATOM 1335 C C . GLN A 1 164 ? 2.743 -20.638 21.080 1.00 38.84 164 GLN A C 1
ATOM 1337 O O . GLN A 1 164 ? 3.289 -21.141 20.103 1.00 38.84 164 GLN A O 1
ATOM 1342 N N . GLY A 1 165 ? 1.436 -20.382 21.082 1.00 42.72 165 GLY A N 1
ATOM 1343 C CA . GLY A 1 165 ? 0.581 -20.488 19.911 1.00 42.72 165 GLY A CA 1
ATOM 1344 C C . GLY A 1 165 ? 0.574 -19.159 19.176 1.00 42.72 165 GLY A C 1
ATOM 1345 O O . GLY A 1 165 ? 0.260 -18.119 19.753 1.00 42.72 165 GLY A O 1
ATOM 1346 N N . MET A 1 166 ? 0.928 -19.186 17.897 1.00 50.59 166 MET A N 1
ATOM 1347 C CA . MET A 1 166 ? 0.741 -18.056 16.997 1.00 50.59 166 MET A CA 1
ATOM 1348 C C . MET A 1 166 ? -0.771 -17.851 16.809 1.00 50.59 166 MET A C 1
ATOM 1350 O O . MET A 1 166 ? -1.403 -18.545 16.013 1.00 50.59 166 MET A O 1
ATOM 1354 N N . ASN A 1 167 ? -1.371 -16.954 17.595 1.00 59.34 167 ASN A N 1
ATOM 1355 C CA . ASN A 1 167 ? -2.805 -16.687 17.513 1.00 59.34 167 ASN A CA 1
ATOM 1356 C C . ASN A 1 167 ? -3.083 -15.827 16.277 1.00 59.34 167 ASN A C 1
ATOM 1358 O O . ASN A 1 167 ? -2.598 -14.697 16.160 1.00 59.34 167 ASN A O 1
ATOM 1362 N N . HIS A 1 168 ? -3.858 -16.391 15.357 1.00 62.66 168 HIS A N 1
ATOM 1363 C CA . HIS A 1 168 ? -4.365 -15.700 14.182 1.00 62.66 168 HIS A CA 1
ATOM 1364 C C . HIS A 1 168 ? -5.763 -15.162 14.493 1.00 62.66 168 HIS A C 1
ATOM 1366 O O . HIS A 1 168 ? -6.539 -15.800 15.207 1.00 62.66 168 HIS A O 1
ATOM 1372 N N . GLY A 1 169 ? -6.070 -13.981 13.974 1.00 65.12 169 GLY A N 1
ATOM 1373 C CA . GLY A 1 169 ? -7.403 -13.400 14.012 1.00 65.12 169 GLY A CA 1
ATOM 1374 C C . GLY A 1 169 ? -7.843 -12.962 12.623 1.00 65.12 169 GLY A C 1
ATOM 1375 O O . GLY A 1 169 ? -7.020 -12.781 11.720 1.00 65.12 169 GLY A O 1
ATOM 1376 N N . VAL A 1 170 ? -9.153 -12.809 12.464 1.00 63.12 170 VAL A N 1
ATOM 1377 C CA . VAL A 1 170 ? -9.786 -12.302 11.244 1.00 63.12 170 VAL A CA 1
ATOM 1378 C C . VAL A 1 170 ? -10.369 -10.943 11.574 1.00 63.12 170 VAL A C 1
ATOM 1380 O O . VAL A 1 170 ? -10.987 -10.767 12.621 1.00 63.12 170 VAL A O 1
ATOM 1383 N N . GLN A 1 171 ? -10.203 -9.975 10.690 1.00 71.62 171 GLN A N 1
ATOM 1384 C CA . GLN A 1 171 ? -10.884 -8.703 10.826 1.00 71.62 171 GLN A CA 1
ATOM 1385 C C . GLN A 1 171 ? -11.498 -8.292 9.496 1.00 71.62 171 GLN A C 1
ATOM 1387 O O . GLN A 1 171 ? -10.854 -8.361 8.451 1.00 71.62 171 GLN A O 1
ATOM 1392 N N . LEU A 1 172 ? -12.752 -7.859 9.593 1.00 70.69 172 LEU A N 1
ATOM 1393 C CA . LEU A 1 172 ? -13.584 -7.382 8.500 1.00 70.69 172 LEU A CA 1
ATOM 1394 C C . LEU A 1 172 ? -13.801 -5.894 8.749 1.00 70.69 172 LEU A C 1
ATOM 1396 O O . LEU A 1 172 ? -14.509 -5.501 9.680 1.00 70.69 172 LEU A O 1
ATOM 1400 N N . SER A 1 173 ? -13.113 -5.057 7.984 1.00 75.06 173 SER A N 1
ATOM 1401 C CA . SER A 1 173 ? -13.201 -3.604 8.124 1.00 75.06 173 SER A CA 1
ATOM 1402 C C . SER A 1 173 ? -13.707 -2.957 6.858 1.00 75.06 173 SER A C 1
ATOM 1404 O O . SER A 1 173 ? -13.514 -3.448 5.761 1.00 75.06 173 SER A O 1
ATOM 1406 N N . ARG A 1 174 ? -14.336 -1.809 7.020 1.00 79.00 174 ARG A N 1
ATOM 1407 C CA . ARG A 1 174 ? -14.772 -0.916 5.968 1.00 79.00 174 ARG A CA 1
ATOM 1408 C C . ARG A 1 174 ? -14.068 0.411 6.162 1.00 79.00 174 ARG A C 1
ATOM 1410 O O . ARG A 1 174 ? -14.019 0.941 7.273 1.00 79.00 174 ARG A O 1
ATOM 1417 N N . ILE A 1 175 ? -13.507 0.936 5.085 1.00 76.62 175 ILE A N 1
ATOM 1418 C CA . ILE A 1 175 ? -13.027 2.309 5.032 1.00 76.62 175 ILE A CA 1
ATOM 1419 C C . ILE A 1 175 ? -14.036 3.126 4.248 1.00 76.62 175 ILE A C 1
ATOM 1421 O O . ILE A 1 175 ? -14.246 2.884 3.061 1.00 76.62 175 ILE A O 1
ATOM 1425 N N . ASP A 1 176 ? -14.614 4.116 4.917 1.00 79.06 176 ASP A N 1
ATOM 1426 C CA . ASP A 1 176 ? -15.308 5.212 4.258 1.00 79.06 176 ASP A CA 1
ATOM 1427 C C . ASP A 1 176 ? -14.268 6.265 3.861 1.00 79.06 176 ASP A C 1
ATOM 1429 O O . ASP A 1 176 ? -13.612 6.884 4.711 1.00 79.06 176 ASP A O 1
ATOM 1433 N N . LEU A 1 177 ? -14.086 6.441 2.553 1.00 70.94 177 LEU A N 1
ATOM 1434 C CA . LEU A 1 177 ? -13.114 7.378 2.000 1.00 70.94 177 LEU A CA 1
ATOM 1435 C C . LEU A 1 177 ? -13.534 8.842 2.152 1.00 70.94 177 LEU A C 1
ATOM 1437 O O . LEU A 1 177 ? -12.655 9.707 2.199 1.00 70.94 177 LEU A O 1
ATOM 1441 N N . ARG A 1 178 ? -14.840 9.131 2.214 1.00 74.50 178 ARG A N 1
ATOM 1442 C CA . ARG A 1 178 ? -15.369 10.496 2.359 1.00 74.50 178 ARG A CA 1
ATOM 1443 C C . ARG A 1 178 ? -15.187 10.978 3.785 1.00 74.50 178 ARG A C 1
ATOM 1445 O O . ARG A 1 178 ? -14.624 12.046 4.017 1.00 74.50 178 ARG A O 1
ATOM 1452 N N . ASP A 1 179 ? -15.587 10.137 4.727 1.00 78.06 179 ASP A N 1
ATOM 1453 C CA . ASP A 1 179 ? -15.517 10.437 6.151 1.00 78.06 179 ASP A CA 1
ATOM 1454 C C . ASP A 1 179 ? -14.129 10.168 6.748 1.00 78.06 179 ASP A C 1
ATOM 1456 O O . ASP A 1 179 ? -13.880 10.491 7.912 1.00 78.06 179 ASP A O 1
ATOM 1460 N N . LYS A 1 180 ? -13.218 9.568 5.969 1.00 83.75 180 LYS A N 1
ATOM 1461 C CA . LYS A 1 180 ? -11.898 9.099 6.416 1.00 83.75 180 LYS A CA 1
ATOM 1462 C C . LYS A 1 180 ? -12.000 8.202 7.660 1.00 83.75 180 LYS A C 1
ATOM 1464 O O . LYS A 1 180 ? -11.163 8.277 8.567 1.00 83.75 180 LYS A O 1
ATOM 1469 N N . LYS A 1 181 ? -13.034 7.361 7.712 1.00 86.75 181 LYS A N 1
ATOM 1470 C CA . LYS A 1 181 ? -13.326 6.475 8.845 1.00 86.75 181 LYS A CA 1
ATOM 1471 C C . LYS A 1 181 ? -12.957 5.042 8.506 1.00 86.75 181 LYS A C 1
ATOM 1473 O O . LYS A 1 181 ? -13.317 4.546 7.447 1.00 86.75 181 LYS A O 1
ATOM 1478 N N . LEU A 1 182 ? -12.277 4.374 9.432 1.00 85.75 182 LEU A N 1
ATOM 1479 C CA . LEU A 1 182 ? -12.059 2.931 9.418 1.00 85.75 182 LEU A CA 1
ATOM 1480 C C . LEU A 1 182 ? -12.958 2.317 10.490 1.00 85.75 182 LEU A C 1
ATOM 1482 O O . LEU A 1 182 ? -12.774 2.576 11.682 1.00 85.75 182 LEU A O 1
ATOM 1486 N N . GLN A 1 183 ? -13.923 1.514 10.060 1.00 86.75 183 GLN A N 1
ATOM 1487 C CA . GLN A 1 183 ? -14.911 0.892 10.930 1.00 86.75 183 GLN A CA 1
ATOM 1488 C C . GLN A 1 183 ? -15.017 -0.595 10.651 1.00 86.75 183 GLN A C 1
ATOM 1490 O O . GLN A 1 183 ? -14.976 -0.993 9.497 1.00 86.75 183 GLN A O 1
ATOM 1495 N N . GLY A 1 184 ? -15.154 -1.446 11.660 1.00 83.25 184 GLY A N 1
ATOM 1496 C CA . GLY A 1 184 ? -15.180 -2.875 11.370 1.00 83.25 184 GLY A CA 1
ATOM 1497 C C . GLY A 1 184 ? -15.249 -3.778 12.572 1.00 83.25 184 GLY A C 1
ATOM 1498 O O . GLY A 1 184 ? -14.879 -3.398 13.679 1.00 83.25 184 GLY A O 1
ATOM 1499 N N . THR A 1 185 ? -15.682 -5.005 12.326 1.00 80.12 185 THR A N 1
ATOM 1500 C CA . THR A 1 185 ? -15.655 -6.075 13.317 1.00 80.12 185 THR A CA 1
ATOM 1501 C C . THR A 1 185 ? -14.332 -6.815 13.249 1.00 80.12 185 THR A C 1
ATOM 1503 O O . THR A 1 185 ? -13.867 -7.170 12.164 1.00 80.12 185 THR A O 1
ATOM 1506 N N . TRP A 1 186 ? -13.745 -7.106 14.400 1.00 74.56 186 TRP A N 1
ATOM 1507 C CA . TRP A 1 186 ? -12.566 -7.957 14.495 1.00 74.56 186 TRP A CA 1
ATOM 1508 C C . TRP A 1 186 ? -12.844 -9.152 15.402 1.00 74.56 186 TRP A C 1
ATOM 1510 O O . TRP A 1 186 ? -13.640 -9.060 16.338 1.00 74.56 186 TRP A O 1
ATOM 1520 N N . PHE A 1 187 ? -12.173 -10.259 15.094 1.00 69.56 187 PHE A N 1
ATOM 1521 C CA . PHE A 1 187 ? -12.323 -11.547 15.748 1.00 69.56 187 PHE A CA 1
ATOM 1522 C C . PHE A 1 187 ? -10.950 -12.081 16.147 1.00 69.56 187 PHE A C 1
ATOM 1524 O O . PHE A 1 187 ? -10.125 -12.462 15.310 1.00 69.56 187 PHE A O 1
ATOM 1531 N N . ASN A 1 188 ? -10.722 -12.145 17.453 1.00 66.31 188 ASN A N 1
ATOM 1532 C CA . ASN A 1 188 ? -9.672 -12.965 18.042 1.00 66.31 188 ASN A CA 1
ATOM 1533 C C . ASN A 1 188 ? -10.193 -14.414 18.007 1.00 66.31 188 ASN A C 1
ATOM 1535 O O . ASN A 1 188 ? -11.316 -14.648 18.440 1.00 66.31 188 ASN A O 1
ATOM 1539 N N . GLY A 1 189 ? -9.415 -15.384 17.505 1.00 55.09 189 GLY A N 1
ATOM 1540 C CA . GLY A 1 189 ? -9.822 -16.793 17.336 1.00 55.09 189 GLY A CA 1
ATOM 1541 C C . GLY A 1 189 ? -10.343 -17.541 18.583 1.00 55.09 189 GLY A C 1
ATOM 1542 O O . GLY A 1 189 ? -10.578 -18.741 18.500 1.00 55.09 189 GLY A O 1
ATOM 1543 N N . LYS A 1 190 ? -10.520 -16.863 19.723 1.00 54.72 190 LYS A N 1
ATOM 1544 C CA . LYS A 1 190 ? -11.179 -17.322 20.952 1.00 54.72 190 LYS A CA 1
ATOM 1545 C C . LYS A 1 190 ? -12.565 -16.687 21.192 1.00 54.72 190 LYS A C 1
ATOM 1547 O O . LYS A 1 190 ? -12.931 -16.492 22.341 1.00 54.72 190 LYS A O 1
ATOM 1552 N N . GLU A 1 191 ? -13.316 -16.357 20.139 1.00 53.72 191 GLU A N 1
ATOM 1553 C CA . GLU A 1 191 ? -14.703 -15.829 20.199 1.00 53.72 191 GLU A CA 1
ATOM 1554 C C . GLU A 1 191 ? -14.862 -14.375 20.686 1.00 53.72 191 GLU A C 1
ATOM 1556 O O . GLU A 1 191 ? -15.978 -13.858 20.726 1.00 53.72 191 GLU A O 1
ATOM 1561 N N . GLU A 1 192 ? -13.776 -13.659 20.996 1.00 59.38 192 GLU A N 1
ATOM 1562 C CA . GLU A 1 192 ? -13.874 -12.227 21.294 1.00 59.38 192 GLU A CA 1
ATOM 1563 C C . GLU A 1 192 ? -14.152 -11.437 20.012 1.00 59.38 192 GLU A C 1
ATOM 1565 O O . GLU A 1 192 ? -13.300 -11.332 19.122 1.00 59.38 192 GLU A O 1
ATOM 1570 N N . GLN A 1 193 ? -15.353 -10.863 19.957 1.00 70.50 193 GLN A N 1
ATOM 1571 C CA . GLN A 1 193 ? -15.786 -9.922 18.937 1.00 70.50 193 GLN A CA 1
ATOM 1572 C C . GLN A 1 193 ? -15.682 -8.498 19.482 1.00 70.50 193 GLN A C 1
ATOM 1574 O O . GLN A 1 193 ? -16.200 -8.183 20.556 1.00 70.50 193 GLN A O 1
ATOM 1579 N N . GLY A 1 194 ? -15.041 -7.619 18.721 1.00 77.75 194 GLY A N 1
ATOM 1580 C CA . GLY A 1 194 ? -15.054 -6.189 19.002 1.00 77.75 194 GLY A CA 1
ATOM 1581 C C . GLY A 1 194 ? -15.344 -5.365 17.759 1.00 77.75 194 GLY A C 1
ATOM 1582 O O . GLY A 1 194 ? -15.279 -5.856 16.629 1.00 77.75 194 GLY A O 1
ATOM 1583 N N . TYR A 1 195 ? -15.668 -4.096 17.977 1.00 83.62 195 TYR A N 1
ATOM 1584 C CA . TYR A 1 195 ? -15.927 -3.122 16.929 1.00 83.62 195 TYR A CA 1
ATOM 1585 C C . TYR A 1 195 ? -14.885 -2.010 16.975 1.00 83.62 195 TYR A C 1
ATOM 1587 O O . TYR A 1 195 ? -14.670 -1.365 18.000 1.00 83.62 195 TYR A O 1
ATOM 1595 N N . LEU A 1 196 ? -14.228 -1.776 15.850 1.00 85.00 196 LEU A N 1
ATOM 1596 C CA . LEU A 1 196 ? -13.299 -0.675 15.665 1.00 85.00 196 LEU A CA 1
ATOM 1597 C C . LEU A 1 196 ? -14.032 0.507 15.051 1.00 85.00 196 LEU A C 1
ATOM 1599 O O . LEU A 1 196 ? -14.775 0.351 14.087 1.00 85.00 196 LEU A O 1
ATOM 1603 N N . ASN A 1 197 ? -13.790 1.692 15.603 1.00 87.88 197 ASN A N 1
ATOM 1604 C CA . ASN A 1 197 ? -14.261 2.954 15.057 1.00 87.88 197 ASN A CA 1
ATOM 1605 C C . ASN A 1 197 ? -13.139 3.987 15.154 1.00 87.88 197 ASN A C 1
ATOM 1607 O O . ASN A 1 197 ? -12.893 4.569 16.217 1.00 87.88 197 ASN A O 1
ATOM 1611 N N . LEU A 1 198 ? -12.414 4.159 14.050 1.00 88.56 198 LEU A N 1
ATOM 1612 C CA . LEU A 1 198 ? -11.236 5.012 13.958 1.00 88.56 198 LEU A CA 1
ATOM 1613 C C . LEU A 1 198 ? -11.423 6.071 12.872 1.00 88.56 198 LEU A C 1
ATOM 1615 O O . LEU A 1 198 ? -12.077 5.838 11.860 1.00 88.56 198 LEU A O 1
ATOM 1619 N N . THR A 1 199 ? -10.796 7.225 13.061 1.00 90.81 199 THR A N 1
ATOM 1620 C CA .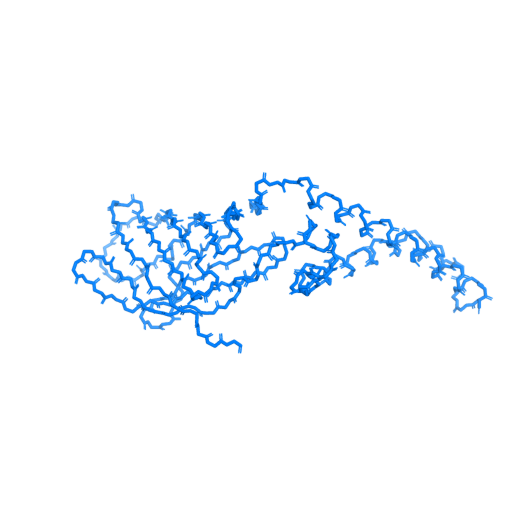 THR A 1 199 ? -10.739 8.318 12.084 1.00 90.81 199 THR A CA 1
ATOM 1621 C C . THR A 1 199 ? -9.288 8.567 11.693 1.00 90.81 199 THR A C 1
ATOM 1623 O O . THR A 1 199 ? -8.392 8.464 12.534 1.00 90.81 199 THR A O 1
ATOM 1626 N N . LYS A 1 200 ? -9.043 8.860 10.416 1.00 89.62 200 LYS A N 1
ATOM 1627 C CA . LYS A 1 200 ? -7.707 9.164 9.894 1.00 89.62 200 LYS A CA 1
ATOM 1628 C C . LYS A 1 200 ? -7.173 10.466 10.500 1.00 89.62 200 LYS A C 1
ATOM 1630 O O . LYS A 1 200 ? -7.849 11.492 10.451 1.00 89.62 200 LYS A O 1
ATOM 1635 N N . GLU A 1 201 ? -5.960 10.436 11.037 1.00 86.88 201 GLU A N 1
ATOM 1636 C CA . GLU A 1 201 ? -5.253 11.626 11.509 1.00 86.88 201 GLU A CA 1
ATOM 1637 C C . GLU A 1 201 ? -4.507 12.310 10.365 1.00 86.88 201 GLU A C 1
ATOM 1639 O O . GLU A 1 201 ? -3.661 11.694 9.717 1.00 86.88 201 GLU A O 1
ATOM 1644 N N . GLY A 1 202 ? -4.782 13.605 10.174 1.00 68.50 202 GLY A N 1
ATOM 1645 C CA . GLY A 1 202 ? -4.051 14.459 9.238 1.00 68.50 202 GLY A CA 1
ATOM 1646 C C . GLY A 1 202 ? -4.262 14.109 7.760 1.00 68.50 202 GLY A C 1
ATOM 1647 O O . GLY A 1 202 ? -4.716 13.023 7.392 1.00 68.50 202 GLY A O 1
ATOM 1648 N N . THR A 1 203 ? -3.968 15.074 6.893 1.00 48.22 203 THR A N 1
ATOM 1649 C CA . THR A 1 203 ? -3.859 14.892 5.437 1.00 48.22 203 THR A CA 1
ATOM 1650 C C . THR A 1 203 ? -2.502 15.400 5.007 1.00 48.22 203 THR A C 1
ATOM 1652 O O . THR A 1 203 ? -2.083 16.420 5.599 1.00 48.22 203 THR A O 1
#

Mean predicted aligned error: 11.54 Å

Secondary structure (DSSP, 8-state):
-----BS--HHHHHHHHHHHHHHHHHHHHHHHHHHHTT-S-HHHHHHHHHHHHHHHHHHHHHHHHHTGGGS--TTSHHHHHHH------EEEEEEEEETTEEEEEEEEEEE-SS-EEEEEE-TTS-EEEEEEEEEEEEEETTEEEEEEEEEEPP---SS--------EEEEEEEEETTTTEEEEEEEETTTEEEEEEEEEE--

Organism: NCBI:txid2486254

InterPro domains:
  IPR041208 CD-NTase-associated protein 15 [PF18153] (85-200)

Nearest PDB structures (foldseek):
  6wzz-assembly1_A  TM=7.005E-01  e=6.757E-03  Homo sapiens
  7u3k-assembly1_A  TM=5.817E-01  e=2.240E-03  Homo sapiens
  6ccu-assembly1_A  TM=5.818E-01  e=3.681E-03  Homo sapiens